Protein AF-A0A7S4JC03-F1 (afdb_monomer_lite)

Organism: NCBI:txid72548

Secondary structure (DSSP, 8-state):
------TTS-----SS-------TTTTTGGGGGGGGG-TTSSEEEEE-TTEEE-S-SHHHHHHTTT-SEEEEEE--SSSS-EEEEEEEEE---HHHHHHHHHHHHHT-S--SSSSHHHHHHHHS-TTS-PPPPPSEEEGGG-TT----S---EEEE----SS--HHHHHHHGGGPEEEEEETTEEEEEE----

Radius of gyration: 17.88 Å; chains: 1; bounding box: 36×46×54 Å

pLDDT: mean 73.35, std 19.9, range [30.84, 96.88]

InterPro domains:
  IPR029044 Nucleotide-diphospho-sugar transferases [G3DSA:3.90.550.10] (5-178)
  IPR029044 Nucleotide-diphospho-sugar transferases [SSF53448] (17-129)

Sequence (193 aa):
PIYRQNATERLHWPRRPATVQRRPDYKCTSLKLLAWNLTGYDRLMVSDTDVCVLEDPVPWMLAHWDEYFVATPQGLDRPYQGISSHFMFLQPNALVFRMLRDTGRTRSFIPYTNSEQDVLETVFATRKAMPRLPWHAHDRFQPRCVQRGQWTMFANSSNSDVMSAADRARLMDGWTSVSRADGRRRVTNTQRD

Foldseek 3Di:
DDPPPDPPPPLPAPPDADPADDDPCLPCQCVQLCVLVPQQFQKKKWADLQKFFPDDQLVVCLVCVPPQKAFAFDDDPDPDTFGDPRIMMHGRDPVVSVQLVVCLVVVVFRGRHSGSRRSCCRSDPRPDDHDDGHDIDGNVPDPPRPSPPWTFMWTFGDDDDDDDSVRSVVSVQFTWTWTDDPNDTDTDTPRDD

Structure (mmCIF, N/CA/C/O backbone):
data_AF-A0A7S4JC03-F1
#
_entry.id   AF-A0A7S4JC03-F1
#
loop_
_atom_site.group_PDB
_atom_site.id
_atom_site.type_symbol
_atom_site.label_atom_id
_atom_site.label_alt_id
_atom_site.label_comp_id
_atom_site.label_asym_id
_atom_site.label_entity_id
_atom_site.label_seq_id
_atom_site.pdbx_PDB_ins_code
_atom_site.Cartn_x
_atom_site.Cartn_y
_atom_site.Cartn_z
_atom_site.occupancy
_atom_site.B_iso_or_equiv
_atom_site.auth_seq_id
_atom_site.auth_comp_id
_atom_site.auth_asym_id
_atom_site.auth_atom_id
_atom_site.pdbx_PDB_model_num
ATOM 1 N N . PRO A 1 1 ? 15.389 -27.306 14.920 1.00 41.34 1 PRO A N 1
ATOM 2 C CA . PRO A 1 1 ? 16.202 -26.470 15.834 1.00 41.34 1 PRO A CA 1
ATOM 3 C C . PRO A 1 1 ? 16.376 -25.056 15.265 1.00 41.34 1 PRO A C 1
ATOM 5 O O . PRO A 1 1 ? 16.659 -24.922 14.084 1.00 41.34 1 PRO A O 1
ATOM 8 N N . ILE A 1 2 ? 16.230 -24.053 16.139 1.00 36.31 2 ILE A N 1
ATOM 9 C CA . ILE A 1 2 ? 16.593 -22.634 15.960 1.00 36.31 2 ILE A CA 1
ATOM 10 C C . ILE A 1 2 ? 15.658 -21.792 15.067 1.00 36.31 2 ILE A C 1
ATOM 12 O O . ILE A 1 2 ? 15.985 -21.463 13.941 1.00 36.31 2 ILE A O 1
ATOM 16 N N . TYR A 1 3 ? 14.543 -21.344 15.653 1.00 30.84 3 TYR A N 1
ATOM 17 C CA . TYR A 1 3 ? 14.175 -19.916 15.685 1.00 30.84 3 TYR A CA 1
ATOM 18 C C . TYR A 1 3 ? 13.584 -19.594 17.069 1.00 30.84 3 TYR A C 1
ATOM 20 O O . TYR A 1 3 ? 12.450 -19.160 17.227 1.00 30.84 3 TYR A O 1
ATOM 28 N N . ARG A 1 4 ? 14.382 -19.833 18.120 1.00 33.81 4 ARG A N 1
ATOM 29 C CA . ARG A 1 4 ? 14.277 -19.043 19.355 1.00 33.81 4 ARG A CA 1
ATOM 30 C C . ARG A 1 4 ? 15.115 -17.786 19.131 1.00 33.81 4 ARG A C 1
ATOM 32 O O . ARG A 1 4 ? 16.248 -17.709 19.588 1.00 33.81 4 ARG A O 1
ATOM 39 N N . GLN A 1 5 ? 14.584 -16.844 18.358 1.00 36.06 5 GLN A N 1
ATOM 40 C CA . GLN A 1 5 ? 15.051 -15.465 18.434 1.00 36.06 5 GLN A CA 1
ATOM 41 C C . GLN A 1 5 ? 14.260 -14.789 19.549 1.00 36.06 5 GLN A C 1
ATOM 43 O O . GLN A 1 5 ? 13.037 -14.887 19.624 1.00 36.06 5 GLN A O 1
ATOM 48 N N . ASN A 1 6 ? 15.004 -14.205 20.477 1.00 33.94 6 ASN A N 1
ATOM 49 C CA . ASN A 1 6 ? 14.511 -13.618 21.708 1.00 33.94 6 ASN A CA 1
ATOM 50 C C . ASN A 1 6 ? 13.398 -12.602 21.416 1.00 33.94 6 ASN A C 1
ATOM 52 O O . ASN A 1 6 ? 13.653 -11.551 20.834 1.00 33.94 6 ASN A O 1
ATOM 56 N N . ALA A 1 7 ? 12.183 -12.869 21.904 1.00 41.75 7 ALA A N 1
ATOM 57 C CA . ALA A 1 7 ? 11.031 -11.957 21.869 1.00 41.75 7 ALA A CA 1
ATOM 58 C C . ALA A 1 7 ? 11.248 -10.636 22.654 1.00 41.75 7 ALA A C 1
ATOM 60 O O . ALA A 1 7 ? 10.326 -9.847 22.842 1.00 41.75 7 ALA A O 1
ATOM 61 N N . THR A 1 8 ? 12.472 -10.394 23.124 1.00 41.69 8 THR A N 1
ATOM 62 C CA . THR A 1 8 ? 12.928 -9.210 23.855 1.00 41.69 8 THR A CA 1
ATOM 63 C C . THR A 1 8 ? 14.015 -8.426 23.121 1.00 41.69 8 THR A C 1
ATOM 65 O O . THR A 1 8 ? 14.513 -7.441 23.676 1.00 41.69 8 THR A O 1
ATOM 68 N N . GLU A 1 9 ? 14.338 -8.759 21.862 1.00 44.56 9 GLU A N 1
ATOM 69 C CA . GLU A 1 9 ? 14.875 -7.756 20.936 1.00 44.56 9 GLU A CA 1
ATOM 70 C C . GLU A 1 9 ? 13.787 -6.713 20.698 1.00 44.56 9 GLU A C 1
ATOM 72 O O . GLU A 1 9 ? 12.980 -6.792 19.770 1.00 44.56 9 GLU A O 1
ATOM 77 N N . ARG A 1 10 ? 13.755 -5.767 21.639 1.00 47.47 10 ARG A N 1
ATOM 78 C CA . ARG A 1 10 ? 13.032 -4.505 21.627 1.00 47.47 10 ARG A CA 1
ATOM 79 C C . ARG A 1 10 ? 12.824 -4.091 20.182 1.00 47.47 10 ARG A C 1
ATOM 81 O O . ARG A 1 10 ? 13.809 -3.951 19.457 1.00 47.47 10 ARG A O 1
ATOM 88 N N . LEU A 1 11 ? 11.563 -3.906 19.781 1.00 51.69 11 LEU A N 1
ATOM 89 C CA . LEU A 1 11 ? 11.238 -3.158 18.573 1.00 51.69 11 LEU A CA 1
ATOM 90 C C . LEU A 1 11 ? 12.226 -1.985 18.500 1.00 51.69 11 LEU A C 1
ATOM 92 O O . LEU A 1 11 ? 12.235 -1.140 19.397 1.00 51.69 11 LEU A O 1
ATOM 96 N N . HIS A 1 12 ? 13.134 -2.027 17.519 1.00 53.31 12 HIS A N 1
ATOM 97 C CA . HIS A 1 12 ? 14.307 -1.153 17.390 1.00 53.31 12 HIS A CA 1
ATOM 98 C C . HIS A 1 12 ? 13.885 0.251 16.940 1.00 53.31 12 HIS A C 1
ATOM 100 O O . HIS A 1 12 ? 14.527 0.892 16.115 1.00 53.31 12 HIS A O 1
ATOM 106 N N . TRP A 1 13 ? 12.772 0.740 17.471 1.00 56.50 13 TRP A N 1
ATOM 107 C CA . TRP A 1 13 ? 12.354 2.099 17.263 1.00 56.50 13 TRP A CA 1
ATOM 108 C C . TRP A 1 13 ? 13.326 3.004 18.020 1.00 56.50 13 TRP A C 1
ATOM 110 O O . TRP A 1 13 ? 13.552 2.807 19.223 1.00 56.50 13 TRP A O 1
ATOM 120 N N . PRO A 1 14 ? 13.953 3.971 17.336 1.00 59.97 14 PRO A N 1
ATOM 121 C CA . PRO A 1 14 ? 14.838 4.914 17.994 1.00 59.97 14 PRO A CA 1
ATOM 122 C C . PRO A 1 14 ? 14.073 5.626 19.114 1.00 59.97 14 PRO A C 1
ATOM 124 O O . PRO A 1 14 ? 12.959 6.107 18.927 1.00 59.97 14 PRO A O 1
ATOM 127 N N . ARG A 1 15 ? 14.687 5.725 20.299 1.00 60.28 15 ARG A N 1
ATOM 128 C CA . ARG A 1 15 ? 14.097 6.411 21.466 1.00 60.28 15 ARG A CA 1
ATOM 129 C C . ARG A 1 15 ? 13.874 7.912 21.252 1.00 60.28 15 ARG A C 1
ATOM 131 O O . ARG A 1 15 ? 13.248 8.550 22.093 1.00 60.28 15 ARG A O 1
ATOM 138 N N . ARG A 1 16 ? 14.424 8.491 20.182 1.00 56.41 16 ARG A N 1
ATOM 139 C CA . ARG A 1 16 ? 14.256 9.901 19.835 1.00 56.41 16 ARG A CA 1
ATOM 140 C C . ARG A 1 16 ? 13.523 9.995 18.500 1.00 56.41 16 ARG A C 1
ATOM 142 O O . ARG A 1 16 ? 13.972 9.350 17.551 1.00 56.41 16 ARG A O 1
ATOM 149 N N . PRO A 1 17 ? 12.436 10.778 18.413 1.00 54.81 17 PRO A N 1
ATOM 150 C CA . PRO A 1 17 ? 11.794 11.025 17.137 1.00 54.81 17 PRO A CA 1
ATOM 151 C C . PRO A 1 17 ? 12.805 11.736 16.239 1.00 54.81 17 PRO A C 1
ATOM 153 O O . PRO A 1 17 ? 13.391 12.749 16.627 1.00 54.81 17 PRO A O 1
ATOM 156 N N . ALA A 1 18 ? 13.032 11.184 15.048 1.00 62.38 18 ALA A N 1
ATOM 157 C CA . ALA A 1 18 ? 13.608 11.969 13.968 1.00 62.38 18 ALA A CA 1
ATOM 158 C C . ALA A 1 18 ? 12.735 13.219 13.761 1.00 62.38 18 ALA A C 1
ATOM 160 O O . ALA A 1 18 ? 11.555 13.231 14.127 1.00 62.38 18 ALA A O 1
ATOM 161 N N . THR A 1 19 ? 13.300 14.289 13.205 1.00 77.81 19 THR A N 1
ATOM 162 C CA . THR A 1 19 ? 12.505 15.455 12.809 1.00 77.81 19 THR A CA 1
ATOM 163 C C . THR A 1 19 ? 11.359 14.991 11.923 1.00 77.81 19 THR A C 1
ATOM 165 O O . THR A 1 19 ? 11.589 14.474 10.833 1.00 77.81 19 THR A O 1
ATOM 168 N N . VAL A 1 20 ? 10.134 15.157 12.421 1.00 82.00 20 VAL A N 1
ATOM 169 C CA . VAL A 1 20 ? 8.916 14.824 11.688 1.00 82.00 20 VAL A CA 1
ATOM 170 C C . VAL A 1 20 ? 8.914 15.616 10.385 1.00 82.00 20 VAL A C 1
ATOM 172 O O . VAL A 1 20 ? 9.018 16.849 10.393 1.00 82.00 20 VAL A O 1
ATOM 175 N N . GLN A 1 21 ? 8.815 14.906 9.268 1.00 81.19 21 GLN A N 1
ATOM 176 C CA . GLN A 1 21 ? 8.762 15.494 7.945 1.00 81.19 21 GLN A CA 1
ATOM 177 C C . GLN A 1 21 ? 7.534 16.403 7.851 1.00 81.19 21 GLN A C 1
ATOM 179 O O . GLN A 1 21 ? 6.405 16.000 8.134 1.00 81.19 21 GLN A O 1
ATOM 184 N N . ARG A 1 22 ? 7.745 17.653 7.433 1.00 77.44 22 ARG A N 1
ATOM 185 C CA . ARG A 1 22 ? 6.642 18.574 7.156 1.00 77.44 22 ARG A CA 1
ATOM 186 C C . ARG A 1 22 ? 6.119 18.312 5.746 1.00 77.44 22 ARG A C 1
ATOM 188 O O . ARG A 1 22 ? 6.740 18.759 4.786 1.00 77.44 22 ARG A O 1
ATOM 195 N N . ARG A 1 23 ? 4.989 17.615 5.611 1.00 72.75 23 ARG A N 1
ATOM 196 C CA . ARG A 1 23 ? 4.319 17.417 4.315 1.00 72.75 23 ARG A CA 1
ATOM 197 C C . ARG A 1 23 ? 2.970 18.139 4.266 1.00 72.75 23 ARG A C 1
ATOM 199 O O . ARG A 1 23 ? 2.177 17.968 5.170 1.00 72.75 23 ARG A O 1
ATOM 206 N N . PRO A 1 24 ? 2.639 18.931 3.240 1.00 71.25 24 PRO A N 1
ATOM 207 C CA . PRO A 1 24 ? 1.367 19.664 3.211 1.00 71.25 24 PRO A CA 1
ATOM 208 C C . PRO A 1 24 ? 0.116 18.778 3.012 1.00 71.25 24 PRO A C 1
ATOM 210 O O . PRO A 1 24 ? -1.001 19.260 3.184 1.00 71.25 24 PRO A O 1
ATOM 213 N N . ASP A 1 25 ? 0.269 17.496 2.666 1.00 68.06 25 ASP A N 1
ATOM 214 C CA . ASP A 1 25 ? -0.787 16.597 2.173 1.00 68.06 25 ASP A CA 1
ATOM 215 C C . ASP A 1 25 ? -1.427 15.670 3.232 1.00 68.06 25 ASP A C 1
ATOM 217 O O . ASP A 1 25 ? -2.175 14.756 2.880 1.00 68.06 25 ASP A O 1
ATOM 221 N N . TYR A 1 26 ? -1.222 15.942 4.528 1.00 61.50 26 TYR A N 1
ATOM 222 C CA . TYR A 1 26 ? -1.601 15.096 5.680 1.00 61.50 26 TYR A CA 1
ATOM 223 C C . TYR A 1 26 ? -3.018 14.481 5.686 1.00 61.50 26 TYR A C 1
ATOM 225 O O . TYR A 1 26 ? -3.254 13.511 6.399 1.00 61.50 26 TYR A O 1
ATOM 233 N N . LYS A 1 27 ? -3.997 15.067 4.983 1.00 60.41 27 LYS A N 1
ATOM 234 C CA . LYS A 1 27 ? -5.411 14.647 5.047 1.00 60.41 27 LYS A CA 1
ATOM 235 C C . LYS A 1 27 ? -5.809 13.611 3.992 1.00 60.41 27 LYS A C 1
ATOM 237 O O . LYS A 1 27 ? -6.788 12.900 4.204 1.00 60.41 27 LYS A O 1
ATOM 242 N N . CYS A 1 28 ? -5.090 13.519 2.873 1.00 65.81 28 CYS A N 1
ATOM 243 C CA . CYS A 1 28 ? -5.478 12.651 1.749 1.00 65.81 28 CYS A CA 1
ATOM 244 C C . CYS A 1 28 ? -4.823 11.262 1.799 1.00 65.81 28 CYS A C 1
ATOM 246 O O . CYS A 1 28 ? -5.220 10.351 1.077 1.00 65.81 28 CYS A O 1
ATOM 248 N N . THR A 1 29 ? -3.838 11.092 2.672 1.00 68.56 29 THR A N 1
ATOM 249 C CA . THR A 1 29 ? -2.950 9.929 2.757 1.00 68.56 29 THR A CA 1
ATOM 250 C C . THR A 1 29 ? -3.666 8.667 3.241 1.00 68.56 29 THR A C 1
ATOM 252 O O . THR A 1 29 ? -3.453 7.581 2.704 1.00 68.56 29 THR A O 1
ATOM 255 N N . SER A 1 30 ? -4.624 8.809 4.160 1.00 81.00 30 SER A N 1
ATOM 256 C CA . SER A 1 30 ? -5.419 7.695 4.695 1.00 81.00 30 SER A CA 1
ATOM 257 C C . SER A 1 30 ? -6.287 6.990 3.650 1.00 81.00 30 SER A C 1
ATOM 259 O O . SER A 1 30 ? -6.728 5.867 3.887 1.00 81.00 30 SER A O 1
ATOM 261 N N . LEU A 1 31 ? -6.554 7.622 2.498 1.00 87.88 31 LEU A N 1
ATOM 262 C CA . LEU A 1 31 ? -7.417 7.051 1.464 1.00 87.88 31 LEU A CA 1
ATOM 263 C C . LEU A 1 31 ? -6.847 5.741 0.903 1.00 87.88 31 LEU A C 1
ATOM 265 O O . LEU A 1 31 ? -7.615 4.817 0.637 1.00 87.88 31 LEU A O 1
ATOM 269 N N . LYS A 1 32 ? -5.515 5.619 0.800 1.00 91.12 32 LYS A N 1
ATOM 270 C CA . LYS A 1 32 ? -4.852 4.389 0.331 1.00 91.12 32 LYS A CA 1
ATOM 271 C C . LYS A 1 32 ? -5.168 3.183 1.216 1.00 91.12 32 LYS A C 1
ATOM 273 O O . LYS A 1 32 ? -5.230 2.062 0.719 1.00 91.12 32 LYS A O 1
ATOM 278 N N . LEU A 1 33 ? -5.444 3.402 2.506 1.00 94.06 33 LEU A N 1
ATOM 279 C CA . LEU A 1 33 ? -5.793 2.327 3.439 1.00 94.06 33 LEU A CA 1
ATOM 280 C C . LEU A 1 33 ? -7.108 1.629 3.059 1.00 94.06 33 LEU A C 1
ATOM 282 O O . LEU A 1 33 ? -7.300 0.468 3.414 1.00 94.06 33 LEU A O 1
ATOM 286 N N . LEU A 1 34 ? -7.994 2.285 2.295 1.00 94.06 34 LEU A N 1
ATOM 287 C CA . LEU A 1 34 ? -9.219 1.653 1.793 1.00 94.06 34 LEU A CA 1
ATOM 288 C C . LEU A 1 34 ? -8.941 0.458 0.876 1.00 94.06 34 LEU A C 1
ATOM 290 O O . LEU A 1 34 ? -9.815 -0.399 0.759 1.00 94.06 34 LEU A O 1
ATOM 294 N N . ALA A 1 35 ? -7.750 0.360 0.270 1.00 95.12 35 ALA A N 1
ATOM 295 C CA . ALA A 1 35 ? -7.376 -0.779 -0.567 1.00 95.12 35 ALA A CA 1
ATOM 296 C C . ALA A 1 35 ? -7.486 -2.115 0.190 1.00 95.12 35 ALA A C 1
ATOM 298 O O . ALA A 1 35 ? -7.959 -3.101 -0.368 1.00 95.12 35 ALA A O 1
ATOM 299 N N . TRP A 1 36 ? -7.175 -2.137 1.491 1.00 96.50 36 TRP A N 1
ATOM 300 C CA . TRP A 1 36 ? -7.329 -3.343 2.313 1.00 96.50 36 TRP A CA 1
ATOM 301 C C . TRP A 1 36 ? -8.789 -3.770 2.506 1.00 96.50 36 TRP A C 1
ATOM 303 O O . TRP A 1 36 ? -9.034 -4.924 2.840 1.00 96.50 36 TRP A O 1
ATOM 313 N N . ASN A 1 37 ? -9.766 -2.883 2.298 1.00 96.75 37 ASN A N 1
ATOM 314 C CA . ASN A 1 37 ? -11.186 -3.212 2.445 1.00 96.75 37 ASN A CA 1
ATOM 315 C C . ASN A 1 37 ? -11.834 -3.720 1.146 1.00 96.75 37 ASN A C 1
ATOM 317 O O . ASN A 1 37 ? -13.023 -4.031 1.130 1.00 96.75 37 ASN A O 1
ATOM 321 N N . LEU A 1 38 ? -11.087 -3.791 0.044 1.00 94.38 38 LEU A N 1
ATOM 322 C CA . LEU A 1 38 ? -11.594 -4.248 -1.248 1.00 94.38 38 LEU A CA 1
ATOM 323 C C . LEU A 1 38 ? -11.487 -5.775 -1.364 1.00 94.38 38 LEU A C 1
ATOM 325 O O . LEU A 1 38 ? -10.843 -6.301 -2.264 1.00 94.38 38 LEU A O 1
ATOM 329 N N . THR A 1 39 ? -12.133 -6.494 -0.446 1.00 94.94 39 THR A N 1
ATOM 330 C CA . THR A 1 39 ? -12.037 -7.961 -0.303 1.00 94.94 39 THR A CA 1
ATOM 331 C C . THR A 1 39 ? -12.677 -8.765 -1.437 1.00 94.94 39 THR A C 1
ATOM 333 O O . THR A 1 39 ? -12.712 -9.984 -1.362 1.00 94.94 39 THR A O 1
ATOM 336 N N . GLY A 1 40 ? -13.203 -8.102 -2.471 1.00 90.88 40 GLY A N 1
ATOM 337 C CA . GLY A 1 40 ? -13.645 -8.750 -3.710 1.00 90.88 40 GLY A CA 1
ATOM 338 C C . GLY A 1 40 ? -12.511 -9.027 -4.704 1.00 90.88 40 GLY A C 1
ATOM 339 O O . GLY A 1 40 ? -12.784 -9.516 -5.795 1.00 90.88 40 GLY A O 1
ATOM 340 N N . TYR A 1 41 ? -11.270 -8.679 -4.355 1.00 90.38 41 TYR A N 1
ATOM 341 C CA . TYR A 1 41 ? -10.079 -8.936 -5.159 1.00 90.38 41 TYR A CA 1
ATOM 342 C C . TYR A 1 41 ? -9.072 -9.764 -4.366 1.00 90.38 41 TYR A C 1
ATOM 344 O O . TYR A 1 41 ? -8.906 -9.556 -3.162 1.00 90.38 41 TYR A O 1
ATOM 352 N N . ASP A 1 42 ? -8.347 -10.644 -5.051 1.00 91.06 42 ASP A N 1
ATOM 353 C CA . ASP A 1 42 ? -7.328 -11.490 -4.419 1.00 91.06 42 ASP A CA 1
ATOM 354 C C . ASP A 1 42 ? -6.065 -10.703 -4.100 1.00 91.06 42 ASP A C 1
ATOM 356 O O . ASP A 1 42 ? -5.413 -10.906 -3.071 1.00 91.06 42 ASP A O 1
ATOM 360 N N . ARG A 1 43 ? -5.707 -9.806 -5.020 1.00 94.00 43 ARG A N 1
ATOM 361 C CA . ARG A 1 43 ? -4.499 -8.993 -4.977 1.00 94.00 43 ARG A CA 1
ATOM 362 C C . ARG A 1 43 ? -4.766 -7.622 -5.569 1.00 94.00 43 ARG A C 1
ATOM 364 O O . ARG A 1 43 ? -5.518 -7.481 -6.534 1.00 94.00 43 ARG A O 1
ATOM 371 N N . LEU A 1 44 ? -4.105 -6.622 -5.001 1.00 93.81 44 LEU A N 1
ATOM 372 C CA . LEU A 1 44 ? -4.130 -5.250 -5.479 1.00 93.81 44 LEU A CA 1
ATOM 373 C C . LEU A 1 44 ? -2.718 -4.718 -5.615 1.00 93.81 44 LEU A C 1
ATOM 375 O O . LEU A 1 44 ? -1.913 -4.848 -4.692 1.00 93.81 44 LEU A O 1
ATOM 379 N N . MET A 1 45 ? -2.467 -4.044 -6.732 1.00 93.50 45 MET A N 1
ATOM 380 C CA . MET A 1 45 ? -1.351 -3.119 -6.845 1.00 93.50 45 MET A CA 1
ATOM 381 C C . MET A 1 45 ? -1.876 -1.705 -6.622 1.00 93.50 45 MET A C 1
ATOM 383 O O . MET A 1 45 ? -2.831 -1.271 -7.273 1.00 93.50 45 MET A O 1
ATOM 387 N N . VAL A 1 46 ? -1.272 -1.003 -5.673 1.00 93.38 46 VAL A N 1
ATOM 388 C CA . VAL A 1 46 ? -1.650 0.349 -5.265 1.00 93.38 46 VAL A CA 1
ATOM 389 C C . VAL A 1 46 ? -0.469 1.255 -5.533 1.00 93.38 46 VAL A C 1
ATOM 391 O O . VAL A 1 46 ? 0.633 0.956 -5.088 1.00 93.38 46 VAL A O 1
ATOM 394 N N . SER A 1 47 ? -0.692 2.363 -6.230 1.00 91.12 47 SER A N 1
ATOM 395 C CA . SER A 1 47 ? 0.361 3.319 -6.544 1.00 91.12 47 SER A CA 1
ATOM 396 C C . SER A 1 47 ? -0.124 4.751 -6.380 1.00 91.12 47 SER A C 1
ATOM 398 O O . SER A 1 47 ? -1.317 5.028 -6.529 1.00 91.12 47 SER A O 1
ATOM 400 N N . ASP A 1 48 ? 0.798 5.647 -6.052 1.00 88.94 48 ASP A N 1
ATOM 401 C CA . ASP A 1 48 ? 0.543 7.079 -5.995 1.00 88.94 48 ASP A CA 1
ATOM 402 C C . ASP A 1 48 ? 0.269 7.608 -7.395 1.00 88.94 48 ASP A C 1
ATOM 404 O O . ASP A 1 48 ? 0.777 7.103 -8.391 1.00 88.94 48 ASP A O 1
ATOM 408 N N . THR A 1 49 ? -0.545 8.653 -7.479 1.00 84.44 49 THR A N 1
ATOM 409 C CA . THR A 1 49 ? -0.925 9.238 -8.770 1.00 84.44 49 THR A CA 1
ATOM 410 C C . THR A 1 49 ? 0.235 9.930 -9.479 1.00 84.44 49 THR A C 1
ATOM 412 O O . THR A 1 49 ? 0.100 10.294 -10.640 1.00 84.44 49 THR A O 1
ATOM 415 N N . ASP A 1 50 ? 1.342 10.177 -8.778 1.00 84.12 50 ASP A N 1
ATOM 416 C CA . ASP A 1 50 ? 2.560 10.739 -9.350 1.00 84.12 50 ASP A CA 1
ATOM 417 C C . ASP A 1 50 ? 3.575 9.659 -9.747 1.00 84.12 50 ASP A C 1
ATOM 419 O O . ASP A 1 50 ? 4.665 10.016 -10.178 1.00 84.12 50 ASP A O 1
ATOM 423 N N . VAL A 1 51 ? 3.250 8.368 -9.619 1.00 87.06 51 VAL A N 1
ATOM 424 C CA . VAL A 1 51 ? 4.134 7.261 -9.995 1.00 87.06 51 VAL A CA 1
ATOM 425 C C . VAL A 1 51 ? 3.755 6.718 -11.369 1.00 87.06 51 VAL A C 1
ATOM 427 O O . VAL A 1 51 ? 2.612 6.380 -11.662 1.00 87.06 51 VAL A O 1
ATOM 430 N N . CYS A 1 52 ? 4.766 6.585 -12.215 1.00 86.62 52 CYS A N 1
ATOM 431 C CA . CYS A 1 52 ? 4.649 6.107 -13.578 1.00 86.62 52 CYS A CA 1
ATOM 432 C C . CYS A 1 52 ? 5.489 4.847 -13.746 1.00 86.62 52 CYS A C 1
ATOM 434 O O . CYS A 1 52 ? 6.714 4.911 -13.657 1.00 86.62 52 CYS A O 1
ATOM 436 N N . VAL A 1 53 ? 4.839 3.705 -13.968 1.00 85.88 53 VAL A N 1
ATOM 437 C CA . VAL A 1 53 ? 5.524 2.422 -14.171 1.00 85.88 53 VAL A CA 1
ATOM 438 C C . VAL A 1 53 ? 6.060 2.366 -15.599 1.00 85.88 53 VAL A C 1
ATOM 440 O O . VAL A 1 53 ? 5.302 2.519 -16.554 1.00 85.88 53 VAL A O 1
ATOM 443 N N . LEU A 1 54 ? 7.373 2.194 -15.732 1.00 85.81 54 LEU A N 1
ATOM 444 C CA . LEU A 1 54 ? 8.100 2.211 -17.004 1.00 85.81 54 LEU A CA 1
ATOM 445 C C . LEU A 1 54 ? 8.420 0.804 -17.525 1.00 85.81 54 LEU A C 1
ATOM 447 O O . LEU A 1 54 ? 8.799 0.658 -18.684 1.00 85.81 54 LEU A O 1
ATOM 451 N N . GLU A 1 55 ? 8.265 -0.221 -16.689 1.00 87.31 55 GLU A N 1
ATOM 452 C CA . GLU A 1 55 ? 8.375 -1.629 -17.073 1.00 87.31 55 GLU A CA 1
ATOM 453 C C . GLU A 1 55 ? 7.089 -2.398 -16.747 1.00 87.31 55 GLU A C 1
ATOM 455 O O . GLU A 1 55 ? 6.260 -1.935 -15.965 1.00 87.31 55 GLU A O 1
ATOM 460 N N . ASP A 1 56 ? 6.911 -3.575 -17.349 1.00 84.19 56 ASP A N 1
ATOM 461 C CA . ASP A 1 56 ? 5.776 -4.445 -17.040 1.00 84.19 56 ASP A CA 1
ATOM 462 C C . ASP A 1 56 ? 5.849 -4.912 -15.571 1.00 84.19 56 ASP A C 1
ATOM 464 O O . ASP A 1 56 ? 6.799 -5.610 -15.204 1.00 84.19 56 ASP A O 1
ATOM 468 N N . PRO A 1 57 ? 4.875 -4.554 -14.712 1.00 87.75 57 PRO A N 1
ATOM 469 C CA . PRO A 1 57 ? 4.898 -4.957 -13.314 1.00 87.75 57 PRO A CA 1
ATOM 470 C C . PRO A 1 57 ? 4.493 -6.425 -13.110 1.00 87.75 57 PRO A C 1
ATOM 472 O O . PRO A 1 57 ? 4.728 -6.962 -12.027 1.00 87.75 57 PRO A O 1
ATOM 475 N N . VAL A 1 58 ? 3.899 -7.101 -14.104 1.00 87.06 58 VAL A N 1
ATOM 476 C CA . VAL A 1 58 ? 3.328 -8.450 -13.944 1.00 87.06 58 VAL A CA 1
ATOM 477 C C . VAL A 1 58 ? 4.354 -9.485 -13.463 1.00 87.06 58 VAL A C 1
ATOM 479 O O . VAL A 1 58 ? 4.053 -10.171 -12.480 1.00 87.06 58 VAL A O 1
ATOM 482 N N . PRO A 1 59 ? 5.567 -9.602 -14.046 1.00 89.75 59 PRO A N 1
ATOM 483 C CA . PRO A 1 59 ? 6.574 -10.541 -13.549 1.00 89.75 59 PRO A CA 1
ATOM 484 C C . PRO A 1 59 ? 6.930 -10.303 -12.078 1.00 89.75 59 PRO A C 1
ATOM 486 O O . PRO A 1 59 ? 7.056 -11.252 -11.303 1.00 89.75 59 PRO A O 1
ATOM 489 N N . TRP A 1 60 ? 7.031 -9.034 -11.672 1.00 90.44 60 TRP A N 1
ATOM 490 C CA . TRP A 1 60 ? 7.301 -8.667 -10.286 1.00 90.44 60 TRP A CA 1
ATOM 491 C C . TRP A 1 60 ? 6.138 -9.047 -9.363 1.00 90.44 60 TRP A C 1
ATOM 493 O O . TRP A 1 60 ? 6.361 -9.604 -8.291 1.00 90.44 60 TRP A O 1
ATOM 503 N N . MET A 1 61 ? 4.893 -8.820 -9.777 1.00 90.00 61 MET A N 1
ATOM 504 C CA . MET A 1 61 ? 3.710 -9.182 -8.988 1.00 90.00 61 MET A CA 1
ATOM 505 C C . MET A 1 61 ? 3.579 -10.698 -8.814 1.00 90.00 61 MET A C 1
ATOM 507 O O . MET A 1 61 ? 3.257 -11.167 -7.725 1.00 90.00 61 MET A O 1
ATOM 511 N N . LEU A 1 62 ? 3.863 -11.472 -9.866 1.00 89.25 62 LEU A N 1
ATOM 512 C CA . LEU A 1 62 ? 3.854 -12.935 -9.814 1.00 89.25 62 LEU A CA 1
ATOM 513 C C . LEU A 1 62 ? 4.923 -13.476 -8.860 1.00 89.25 62 LEU A C 1
ATOM 515 O O . LEU A 1 62 ? 4.632 -14.379 -8.076 1.00 89.25 62 LEU A O 1
ATOM 519 N N . ALA A 1 63 ? 6.126 -12.896 -8.879 1.00 91.56 63 ALA A N 1
ATOM 520 C CA . ALA A 1 63 ? 7.217 -13.288 -7.988 1.00 91.56 63 ALA A CA 1
ATOM 521 C C . ALA A 1 63 ? 6.884 -13.085 -6.499 1.00 91.56 63 ALA A C 1
ATOM 523 O O . ALA A 1 63 ? 7.402 -13.811 -5.655 1.00 91.56 63 ALA A O 1
ATOM 524 N N . HIS A 1 64 ? 5.995 -12.139 -6.181 1.00 91.38 64 HIS A N 1
ATOM 525 C CA . HIS A 1 64 ? 5.593 -11.828 -4.808 1.00 91.38 64 HIS A CA 1
ATOM 526 C C . HIS A 1 64 ? 4.125 -12.168 -4.523 1.00 91.38 64 HIS A C 1
ATOM 528 O O . HIS A 1 64 ? 3.542 -11.660 -3.567 1.00 91.38 64 HIS A O 1
ATOM 534 N N . TRP A 1 65 ? 3.508 -13.034 -5.334 1.00 91.88 65 TRP A N 1
ATOM 535 C CA . TRP A 1 65 ? 2.085 -13.354 -5.215 1.00 91.88 65 TRP A CA 1
ATOM 536 C C . TRP A 1 65 ? 1.708 -13.892 -3.836 1.00 91.88 65 TRP A C 1
ATOM 538 O O . TRP A 1 65 ? 0.674 -13.522 -3.287 1.00 91.88 65 TRP A O 1
ATOM 548 N N . ASP A 1 66 ? 2.537 -14.755 -3.255 1.00 91.25 66 ASP A N 1
ATOM 549 C CA . ASP A 1 66 ? 2.249 -15.395 -1.967 1.00 91.25 66 ASP A CA 1
ATOM 550 C C . ASP A 1 66 ? 2.540 -14.474 -0.766 1.00 91.25 66 ASP A C 1
ATOM 552 O O . ASP A 1 66 ? 2.279 -14.827 0.385 1.00 91.25 66 ASP A O 1
ATOM 556 N N . GLU A 1 67 ? 3.039 -13.262 -1.014 1.00 90.69 67 GLU A N 1
ATOM 557 C CA . GLU A 1 67 ? 3.241 -12.268 0.024 1.00 90.69 67 GLU A CA 1
ATOM 558 C C . GLU A 1 67 ? 1.947 -11.514 0.338 1.00 90.69 67 GLU A C 1
ATOM 560 O O . GLU A 1 67 ? 1.265 -10.988 -0.537 1.00 90.69 67 GLU A O 1
ATOM 565 N N . TYR A 1 68 ? 1.633 -11.409 1.628 1.00 91.50 68 TYR A N 1
ATOM 566 C CA . TYR A 1 68 ? 0.458 -10.670 2.083 1.00 91.50 68 TYR A CA 1
ATOM 567 C C . TYR A 1 68 ? 0.551 -9.157 1.804 1.00 91.50 68 TYR A C 1
ATOM 569 O O . TYR A 1 68 ? -0.447 -8.501 1.503 1.00 91.50 68 TYR A O 1
ATOM 577 N N . PHE A 1 69 ? 1.753 -8.597 1.941 1.00 93.69 69 PHE A N 1
ATOM 578 C CA . PHE A 1 69 ? 2.050 -7.187 1.723 1.00 93.69 69 PHE A CA 1
ATOM 579 C C . PHE A 1 69 ? 3.504 -7.030 1.273 1.00 93.69 69 PHE A C 1
ATOM 581 O O . PHE A 1 69 ? 4.405 -7.599 1.895 1.00 93.69 69 PHE A O 1
ATOM 588 N N . VAL A 1 70 ? 3.700 -6.240 0.221 1.00 93.25 70 VAL A N 1
ATOM 589 C CA . VAL A 1 70 ? 4.980 -5.921 -0.412 1.00 93.25 70 VAL A CA 1
ATOM 590 C C . VAL A 1 70 ? 5.035 -4.419 -0.652 1.00 93.25 70 VAL A C 1
ATOM 592 O O . VAL A 1 70 ? 4.090 -3.826 -1.178 1.00 93.25 70 VAL A O 1
ATOM 595 N N . ALA A 1 71 ? 6.157 -3.811 -0.299 1.00 92.19 71 ALA A N 1
ATOM 596 C CA . ALA A 1 71 ? 6.473 -2.414 -0.563 1.00 92.19 71 ALA A CA 1
ATOM 597 C C . ALA A 1 71 ? 7.972 -2.299 -0.878 1.00 92.19 71 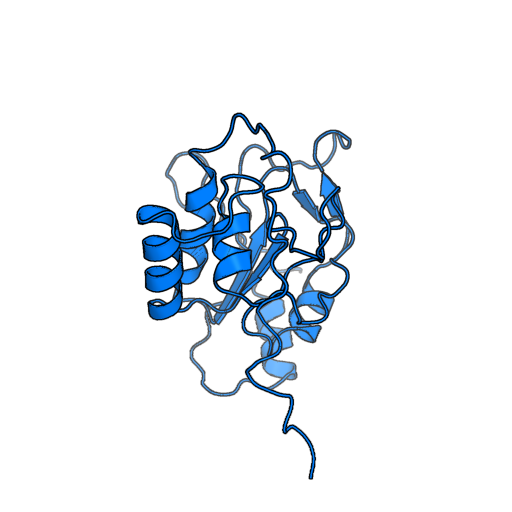ALA A C 1
ATOM 599 O O . ALA A 1 71 ? 8.698 -3.290 -0.790 1.00 92.19 71 ALA A O 1
ATOM 600 N N . THR A 1 72 ? 8.458 -1.111 -1.229 1.00 87.50 72 THR A N 1
ATOM 601 C CA . THR A 1 72 ? 9.903 -0.853 -1.334 1.00 87.50 72 THR A CA 1
ATOM 602 C C . THR A 1 72 ? 10.494 -0.474 0.010 1.00 87.50 72 THR A C 1
ATOM 604 O O . THR A 1 72 ? 9.830 0.195 0.807 1.00 87.50 72 THR A O 1
ATOM 607 N N . PRO A 1 73 ? 11.780 -0.780 0.247 1.00 87.19 73 PRO A N 1
ATOM 608 C CA . PRO A 1 73 ? 12.487 -0.132 1.327 1.00 87.19 73 PRO A CA 1
ATOM 609 C C . PRO A 1 73 ? 12.676 1.346 0.983 1.00 87.19 73 PRO A C 1
ATOM 611 O O . PRO A 1 73 ? 13.019 1.701 -0.145 1.00 87.19 73 PRO A O 1
ATOM 614 N N . GLN A 1 74 ? 12.497 2.211 1.973 1.00 83.75 74 GLN A N 1
ATOM 615 C CA . GLN A 1 74 ? 12.754 3.635 1.828 1.00 83.75 74 GLN A CA 1
ATOM 616 C C . GLN A 1 74 ? 13.916 4.043 2.734 1.00 83.75 74 GLN A C 1
ATOM 618 O O . GLN A 1 74 ? 13.779 4.091 3.963 1.00 83.75 74 GLN A O 1
ATOM 623 N N . GLY A 1 75 ? 15.046 4.362 2.099 1.00 69.88 75 GLY A N 1
ATOM 624 C CA . GLY A 1 75 ? 16.208 4.981 2.730 1.00 69.88 75 GLY A CA 1
ATOM 625 C C . GLY A 1 75 ? 16.033 6.495 2.789 1.00 69.88 75 GLY A C 1
ATOM 626 O O . GLY A 1 75 ? 16.392 7.193 1.849 1.00 69.88 75 GLY A O 1
ATOM 627 N N . LEU A 1 76 ? 15.440 6.987 3.873 1.00 68.69 76 LEU A N 1
ATOM 628 C CA . LEU A 1 76 ? 15.432 8.411 4.224 1.00 68.69 76 LEU A CA 1
ATOM 629 C C . LEU A 1 76 ? 16.374 8.655 5.409 1.00 68.69 76 LEU A C 1
ATOM 631 O O . LEU A 1 76 ? 16.862 7.695 6.006 1.00 68.69 76 LEU A O 1
ATOM 635 N N . ASP A 1 77 ? 16.573 9.927 5.766 1.00 72.50 77 ASP A N 1
ATOM 636 C CA . ASP A 1 77 ? 17.328 10.405 6.936 1.00 72.50 77 ASP A CA 1
ATOM 637 C C . ASP A 1 77 ? 16.687 9.951 8.265 1.00 72.50 77 ASP A C 1
ATOM 639 O O . ASP A 1 77 ? 16.129 10.734 9.039 1.00 72.50 77 ASP A O 1
ATOM 643 N N . ARG A 1 78 ? 16.712 8.646 8.527 1.00 75.44 78 ARG A N 1
ATOM 644 C CA . ARG A 1 78 ? 16.202 8.001 9.736 1.00 75.44 78 ARG A CA 1
ATOM 645 C C . ARG A 1 78 ? 17.108 6.832 10.128 1.00 75.44 78 ARG A C 1
ATOM 647 O O . ARG A 1 78 ? 17.707 6.199 9.264 1.00 75.44 78 ARG A O 1
ATOM 654 N N . PRO A 1 79 ? 17.203 6.498 11.427 1.00 74.69 79 PRO A N 1
ATOM 655 C CA . PRO A 1 79 ? 18.109 5.456 11.916 1.00 74.69 79 PRO A CA 1
ATOM 656 C C . PRO A 1 79 ? 17.556 4.031 11.725 1.00 74.69 79 PRO A C 1
ATOM 658 O O . PRO A 1 79 ? 18.057 3.091 12.334 1.00 74.69 79 PRO A O 1
ATOM 661 N N . TYR A 1 80 ? 16.492 3.868 10.936 1.00 76.75 80 TYR A N 1
ATOM 662 C CA . TYR A 1 80 ? 15.873 2.584 10.633 1.00 76.75 80 TYR A CA 1
ATOM 663 C C . TYR A 1 80 ? 15.449 2.538 9.164 1.00 76.75 80 TYR A C 1
ATOM 665 O O . TYR A 1 80 ? 15.107 3.557 8.566 1.00 76.75 80 TYR A O 1
ATOM 673 N N . GLN A 1 81 ? 15.441 1.337 8.591 1.00 83.12 81 GLN A N 1
ATOM 674 C CA . GLN A 1 81 ? 14.869 1.099 7.273 1.00 83.12 81 GLN A CA 1
ATOM 675 C C . GLN A 1 81 ? 13.348 1.006 7.417 1.00 83.12 81 GLN A C 1
ATOM 677 O O . GLN A 1 81 ? 12.839 0.093 8.069 1.00 83.12 81 GLN A O 1
ATOM 682 N N . GLY A 1 82 ? 12.630 1.977 6.862 1.00 86.44 82 GLY A N 1
ATOM 683 C CA . GLY A 1 82 ? 11.175 1.892 6.735 1.00 86.44 82 GLY A CA 1
ATOM 684 C C . GLY A 1 82 ? 10.763 1.554 5.307 1.00 86.44 82 GLY A C 1
ATOM 685 O O . GLY A 1 82 ? 11.580 1.080 4.511 1.00 86.44 82 GLY A O 1
ATOM 686 N N . ILE A 1 83 ? 9.503 1.811 4.977 1.00 89.94 83 ILE A N 1
ATOM 687 C CA . ILE A 1 83 ? 8.903 1.436 3.693 1.00 89.94 83 ILE A CA 1
ATOM 688 C C . ILE A 1 83 ? 8.547 2.679 2.881 1.00 89.94 83 ILE A C 1
ATOM 690 O O . ILE A 1 83 ? 8.314 3.741 3.445 1.00 89.94 83 ILE A O 1
ATOM 694 N N . SER A 1 84 ? 8.478 2.547 1.562 1.00 89.88 84 SER A N 1
ATOM 695 C CA . SER A 1 84 ? 7.815 3.520 0.697 1.00 89.88 84 SER A CA 1
ATOM 696 C C . SER A 1 84 ? 6.412 3.011 0.383 1.00 89.88 84 SER A C 1
ATOM 698 O O . SER A 1 84 ? 6.263 1.897 -0.117 1.00 89.88 84 SER A O 1
ATOM 700 N N . SER A 1 85 ? 5.380 3.814 0.644 1.00 91.94 85 SER A N 1
ATOM 701 C CA . SER A 1 85 ? 3.987 3.478 0.307 1.00 91.94 85 SER A CA 1
ATOM 702 C C . SER A 1 85 ? 3.562 3.944 -1.092 1.00 91.94 85 SER A C 1
ATOM 704 O O . SER A 1 85 ? 2.387 3.820 -1.437 1.00 91.94 85 SER A O 1
ATOM 706 N N . HIS A 1 86 ? 4.487 4.475 -1.904 1.00 91.00 86 HIS A N 1
ATOM 707 C CA . HIS A 1 86 ? 4.172 5.026 -3.233 1.00 91.00 86 HIS A CA 1
ATOM 708 C C . HIS A 1 86 ? 3.757 3.978 -4.281 1.00 91.00 86 HIS A C 1
ATOM 710 O O . HIS A 1 86 ? 3.217 4.298 -5.340 1.00 91.00 86 HIS A O 1
ATOM 716 N N . PHE A 1 87 ? 4.058 2.716 -3.991 1.00 91.19 87 PHE A N 1
ATOM 717 C CA . PHE A 1 87 ? 3.821 1.564 -4.834 1.00 91.19 87 PHE A CA 1
ATOM 718 C C . PHE A 1 87 ? 3.863 0.331 -3.936 1.00 91.19 87 PHE A C 1
ATOM 720 O O . PHE A 1 87 ? 4.867 0.058 -3.275 1.00 91.19 87 PHE A O 1
ATOM 727 N N . MET A 1 88 ? 2.748 -0.379 -3.862 1.00 93.81 88 MET A N 1
ATOM 728 C CA . MET A 1 88 ? 2.538 -1.485 -2.941 1.00 93.81 88 MET A CA 1
ATOM 729 C C . MET A 1 88 ? 1.778 -2.599 -3.642 1.00 93.81 88 MET A C 1
ATOM 731 O O . MET A 1 88 ? 0.934 -2.345 -4.502 1.00 93.81 88 MET A O 1
ATOM 735 N N . PHE A 1 89 ? 2.023 -3.828 -3.211 1.00 94.12 89 PHE A N 1
ATOM 736 C CA . PHE A 1 89 ? 1.247 -4.991 -3.606 1.00 94.12 89 PHE A CA 1
ATOM 737 C C . PHE A 1 89 ? 0.720 -5.685 -2.361 1.00 94.12 89 PHE A C 1
ATOM 739 O O . PHE A 1 89 ? 1.465 -5.910 -1.408 1.00 94.12 89 PHE A O 1
ATOM 746 N N . LEU A 1 90 ? -0.583 -5.939 -2.315 1.00 95.62 90 LEU A N 1
ATOM 747 C CA . LEU A 1 90 ? -1.240 -6.390 -1.094 1.00 95.62 90 LEU A CA 1
ATOM 748 C C . LEU A 1 90 ? -2.377 -7.364 -1.366 1.00 95.62 90 LEU A C 1
ATOM 750 O O . LEU A 1 90 ? -3.027 -7.318 -2.412 1.00 95.62 90 LEU A O 1
ATOM 754 N N . GLN A 1 91 ? -2.651 -8.196 -0.367 1.00 95.75 91 GLN A N 1
ATOM 755 C CA . GLN A 1 91 ? -3.876 -8.972 -0.254 1.00 95.75 91 GLN A CA 1
ATOM 756 C C . GLN A 1 91 ? -4.905 -8.192 0.585 1.00 95.75 91 GLN A C 1
ATOM 758 O O . GLN A 1 91 ? -4.64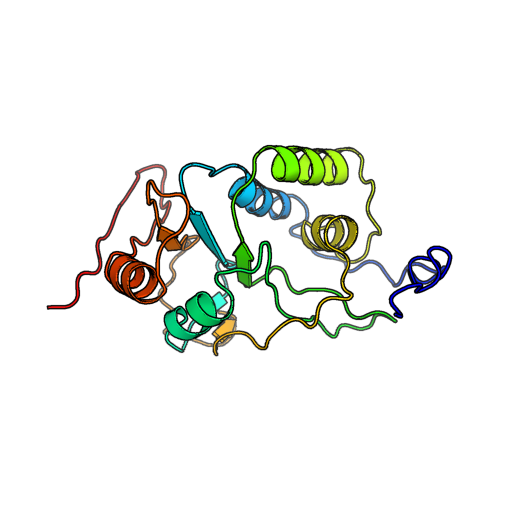4 -7.911 1.761 1.00 95.75 91 GLN A O 1
ATOM 763 N N . PRO A 1 92 ? -6.078 -7.838 0.029 1.00 96.31 92 PRO A N 1
ATOM 764 C CA . PRO A 1 92 ? -7.139 -7.201 0.800 1.00 96.31 92 PRO A CA 1
ATOM 765 C C . PRO A 1 92 ? -7.610 -8.074 1.970 1.00 96.31 92 PRO A C 1
ATOM 767 O O . PRO A 1 92 ? -7.761 -9.288 1.853 1.00 96.31 92 PRO A O 1
ATOM 770 N N . ASN A 1 93 ? -7.871 -7.447 3.115 1.00 96.56 93 ASN A N 1
ATOM 771 C CA . ASN A 1 93 ? -8.360 -8.109 4.317 1.00 96.56 93 ASN A CA 1
ATOM 772 C C . ASN A 1 93 ? -9.073 -7.098 5.229 1.00 96.56 93 ASN A C 1
ATOM 774 O O . ASN A 1 93 ? -8.463 -6.160 5.752 1.00 96.56 93 ASN A O 1
ATOM 778 N N . ALA A 1 94 ? -10.362 -7.327 5.486 1.00 96.88 94 ALA A N 1
ATOM 779 C CA . ALA A 1 94 ? -11.188 -6.420 6.281 1.00 96.88 94 ALA A CA 1
ATOM 780 C C . ALA A 1 94 ? -10.725 -6.280 7.746 1.00 96.88 94 ALA A C 1
ATOM 782 O O . ALA A 1 94 ? -10.905 -5.220 8.350 1.00 96.88 94 ALA A O 1
ATOM 783 N N . LEU A 1 95 ? -10.125 -7.320 8.340 1.00 96.69 95 LEU A N 1
ATOM 784 C CA . LEU A 1 95 ? -9.593 -7.239 9.702 1.00 96.69 95 LEU A CA 1
ATOM 785 C C . LEU A 1 95 ? -8.366 -6.325 9.747 1.00 96.69 95 LEU A C 1
ATOM 787 O O . LEU A 1 95 ? -8.306 -5.435 10.594 1.00 96.69 95 LEU A O 1
ATOM 791 N N . VAL A 1 96 ? -7.439 -6.490 8.802 1.00 96.31 96 VAL A N 1
ATOM 792 C CA . VAL A 1 96 ? -6.250 -5.633 8.707 1.00 96.31 96 VAL A CA 1
ATOM 793 C C . VAL A 1 96 ? -6.630 -4.198 8.357 1.00 96.31 96 VAL A C 1
ATOM 795 O O . VAL A 1 96 ? -6.084 -3.273 8.951 1.00 96.31 96 VAL A O 1
ATOM 798 N N . PHE A 1 97 ? -7.634 -3.982 7.501 1.00 96.81 97 PHE A N 1
ATOM 799 C CA . PHE A 1 97 ? -8.186 -2.645 7.271 1.00 96.81 97 PHE A CA 1
ATOM 800 C C . PHE A 1 97 ? -8.656 -1.976 8.572 1.00 96.81 97 PHE A C 1
ATOM 802 O O . PHE A 1 97 ? -8.306 -0.823 8.825 1.00 96.81 97 PHE A O 1
ATOM 809 N N . ARG A 1 98 ? -9.413 -2.688 9.422 1.00 96.56 98 ARG A N 1
ATOM 810 C CA . ARG A 1 98 ? -9.849 -2.149 10.723 1.00 96.56 98 ARG A CA 1
ATOM 811 C C . ARG A 1 98 ? -8.659 -1.793 11.609 1.00 96.56 98 ARG A C 1
ATOM 813 O O . ARG A 1 98 ? -8.661 -0.706 12.175 1.00 96.56 98 ARG A O 1
ATOM 820 N N . MET A 1 99 ? -7.640 -2.652 11.668 1.00 96.19 99 MET A N 1
ATOM 821 C CA . MET A 1 99 ? -6.410 -2.373 12.418 1.00 96.19 99 MET A CA 1
ATOM 822 C C . MET A 1 99 ? -5.709 -1.110 11.905 1.00 96.19 99 MET A C 1
ATOM 824 O O . MET A 1 99 ? -5.429 -0.215 12.693 1.00 96.19 99 MET A O 1
ATOM 828 N N . LEU A 1 100 ? -5.486 -0.989 10.593 1.00 95.38 100 LEU A N 1
ATOM 829 C CA . LEU A 1 100 ? -4.849 0.183 9.978 1.00 95.38 100 LEU A CA 1
ATOM 830 C C . LEU A 1 100 ? -5.647 1.467 10.238 1.00 95.38 100 LEU A C 1
ATOM 832 O O . LEU A 1 100 ? -5.090 2.486 10.650 1.00 95.38 100 LEU A O 1
ATOM 836 N N . ARG A 1 101 ? -6.968 1.412 10.041 1.00 94.81 101 ARG A N 1
ATOM 837 C CA . ARG A 1 101 ? -7.879 2.530 10.306 1.00 94.81 101 ARG A CA 1
ATOM 838 C C . ARG A 1 101 ? -7.818 2.957 1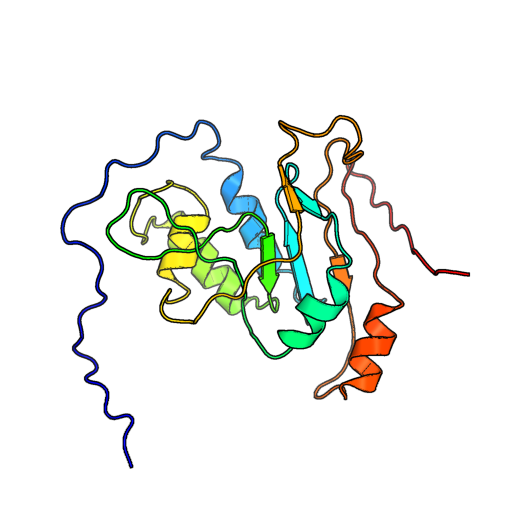1.768 1.00 94.81 101 ARG A C 1
ATOM 840 O O . ARG A 1 101 ? -7.737 4.152 12.043 1.00 94.81 101 ARG A O 1
ATOM 847 N N . ASP A 1 102 ? -7.886 2.005 12.692 1.00 95.25 102 ASP A N 1
ATOM 848 C CA . ASP A 1 102 ? -7.908 2.298 14.120 1.00 95.25 102 ASP A CA 1
ATOM 849 C C . ASP A 1 102 ? -6.559 2.867 14.572 1.00 95.25 102 ASP A C 1
ATOM 851 O O . ASP A 1 102 ? -6.564 3.920 15.203 1.00 95.25 102 ASP A O 1
ATOM 855 N N . THR A 1 103 ? -5.432 2.296 14.126 1.00 93.81 103 THR A N 1
ATOM 856 C CA . THR A 1 103 ? -4.076 2.838 14.333 1.00 93.81 103 THR A CA 1
ATOM 857 C C . THR A 1 103 ? -3.951 4.284 13.852 1.00 93.81 103 THR A C 1
ATOM 859 O O . THR A 1 103 ? -3.445 5.140 14.581 1.00 93.81 103 THR A O 1
ATOM 862 N N . GLY A 1 104 ? -4.442 4.592 12.646 1.00 91.75 104 GLY A N 1
ATOM 863 C CA . GLY A 1 104 ? -4.444 5.956 12.114 1.00 91.75 104 GLY A CA 1
ATOM 864 C C . GLY A 1 104 ? -5.345 6.906 12.911 1.00 91.75 104 GLY A C 1
ATOM 865 O O . GLY A 1 104 ? -4.943 8.025 13.233 1.00 91.75 104 GLY A O 1
ATOM 866 N N . ARG A 1 105 ? -6.550 6.453 13.285 1.00 91.44 105 ARG A N 1
ATOM 867 C CA . ARG A 1 105 ? -7.540 7.241 14.039 1.00 91.44 105 ARG A CA 1
ATOM 868 C C . ARG A 1 105 ? -7.064 7.579 15.450 1.00 91.44 105 ARG A C 1
ATOM 870 O O . ARG A 1 105 ? -7.266 8.705 15.897 1.00 91.44 105 ARG A O 1
ATOM 877 N N . THR A 1 106 ? -6.459 6.625 16.154 1.00 92.50 106 THR A N 1
ATOM 878 C CA . THR A 1 106 ? -5.943 6.814 17.520 1.00 92.50 106 THR A CA 1
ATOM 879 C C . THR A 1 106 ? -4.544 7.419 17.548 1.00 92.50 106 THR A C 1
ATOM 881 O O . THR A 1 106 ? -4.046 7.726 18.628 1.00 92.50 106 THR A O 1
ATOM 884 N N . ARG A 1 107 ? -3.912 7.600 16.379 1.00 90.12 107 ARG A N 1
ATOM 885 C CA . ARG A 1 107 ? -2.506 8.000 16.242 1.00 90.12 107 ARG A CA 1
ATOM 886 C C . ARG A 1 107 ? -1.552 7.071 16.991 1.00 90.12 107 ARG A C 1
ATOM 888 O O . ARG A 1 107 ? -0.553 7.507 17.553 1.00 90.12 107 ARG A O 1
ATOM 895 N N . SER A 1 108 ? -1.863 5.778 17.004 1.00 90.81 108 SER A N 1
ATOM 896 C CA . SER A 1 108 ? -1.049 4.750 17.657 1.00 90.81 108 SER A CA 1
ATOM 897 C C . SER A 1 108 ? 0.098 4.291 16.754 1.00 90.81 108 SER A C 1
ATOM 899 O O . SER A 1 108 ? 0.273 3.098 16.551 1.00 90.81 108 SER A O 1
ATOM 901 N N . PHE A 1 109 ? 0.853 5.238 16.197 1.00 89.88 109 PHE A N 1
ATOM 902 C CA . PHE A 1 109 ? 1.992 5.011 15.307 1.00 89.88 109 PHE A CA 1
ATOM 903 C C . PHE A 1 109 ? 3.162 5.920 15.687 1.00 89.88 109 PHE A C 1
ATOM 905 O O . PHE A 1 109 ? 2.998 6.889 16.430 1.00 89.88 109 PHE A O 1
ATOM 912 N N . ILE A 1 110 ? 4.353 5.614 15.177 1.00 85.19 110 ILE A N 1
ATOM 913 C CA . ILE A 1 110 ? 5.537 6.452 15.389 1.00 85.19 110 ILE A CA 1
ATOM 914 C C . ILE A 1 110 ? 5.565 7.523 14.301 1.00 85.19 110 ILE A C 1
ATOM 916 O O . ILE A 1 110 ? 5.730 7.178 13.133 1.00 85.19 110 ILE A O 1
ATOM 920 N N . PRO A 1 111 ? 5.393 8.810 14.648 1.00 87.19 111 PRO A N 1
ATOM 921 C CA . PRO A 1 111 ? 5.306 9.856 13.648 1.00 87.19 111 PRO A CA 1
ATOM 922 C C . PRO A 1 111 ? 6.673 10.088 13.004 1.00 87.19 111 PRO A C 1
ATOM 924 O O . PRO A 1 111 ? 7.660 10.386 13.682 1.00 87.19 111 PRO A O 1
ATOM 927 N N . TYR A 1 112 ? 6.705 10.006 11.683 1.00 86.56 112 TYR A N 1
ATOM 928 C CA . TYR A 1 112 ? 7.821 10.442 10.859 1.00 86.56 112 TYR A CA 1
ATOM 929 C C . TYR A 1 112 ? 7.306 11.250 9.674 1.00 86.56 112 TYR A C 1
ATOM 931 O O . TYR A 1 112 ? 7.639 12.424 9.548 1.00 86.56 112 TYR A O 1
ATOM 939 N N . THR A 1 113 ? 6.430 10.664 8.863 1.00 86.44 113 THR A N 1
ATOM 940 C CA . THR A 1 113 ? 5.779 11.337 7.73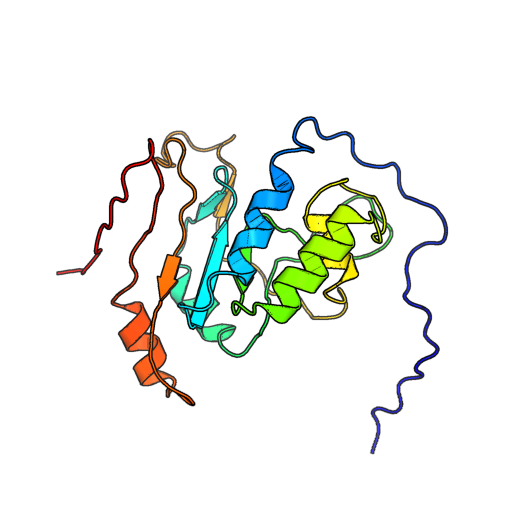0 1.00 86.44 113 THR A CA 1
ATOM 941 C C . THR A 1 113 ? 4.452 12.005 8.106 1.00 86.44 113 THR A C 1
ATOM 943 O O . THR A 1 113 ? 3.963 12.857 7.364 1.00 86.44 113 THR A O 1
ATOM 946 N N . ASN A 1 114 ? 3.864 11.624 9.249 1.00 87.62 114 ASN A N 1
ATOM 947 C CA . ASN A 1 114 ? 2.466 11.868 9.622 1.00 87.62 114 ASN A CA 1
ATOM 948 C C . ASN A 1 114 ? 1.478 11.440 8.525 1.00 87.62 114 ASN A C 1
ATOM 950 O O . ASN A 1 114 ? 0.467 12.107 8.285 1.00 87.62 114 ASN A O 1
ATOM 954 N N . SER A 1 115 ? 1.786 10.343 7.839 1.00 89.81 115 SER A N 1
ATOM 955 C CA . SER A 1 115 ? 0.985 9.812 6.744 1.00 89.81 115 SER A CA 1
ATOM 956 C C . SER A 1 115 ? 0.559 8.365 7.010 1.00 89.81 115 SER A C 1
ATOM 958 O O . SER A 1 115 ? 0.820 7.788 8.067 1.00 89.81 115 SER A O 1
ATOM 960 N N . GLU A 1 116 ? -0.124 7.766 6.040 1.00 92.31 116 GLU A N 1
ATOM 961 C CA . GLU A 1 116 ? -0.418 6.338 6.019 1.00 92.31 116 GLU A CA 1
ATOM 962 C C . GLU A 1 116 ? 0.842 5.470 6.096 1.00 92.31 116 GLU A C 1
ATOM 964 O O . GLU A 1 116 ? 0.766 4.346 6.582 1.00 92.31 116 GLU A O 1
ATOM 969 N N . GLN A 1 117 ? 1.996 5.983 5.661 1.00 91.25 117 GLN A N 1
ATOM 970 C CA . GLN A 1 117 ? 3.261 5.266 5.732 1.00 91.25 117 GLN A CA 1
ATOM 971 C C . GLN A 1 117 ? 3.618 4.926 7.184 1.00 91.25 117 GLN A C 1
ATOM 973 O O . GLN A 1 117 ? 3.934 3.778 7.470 1.00 91.25 117 GLN A O 1
ATOM 978 N N . ASP A 1 118 ? 3.470 5.870 8.118 1.00 90.00 118 ASP A N 1
ATOM 979 C CA . ASP A 1 118 ? 3.757 5.631 9.541 1.00 90.00 118 ASP A CA 1
ATOM 980 C C . ASP A 1 118 ? 2.809 4.575 10.140 1.00 90.00 118 ASP A C 1
ATOM 982 O O . ASP A 1 118 ? 3.208 3.737 10.955 1.00 90.00 118 ASP A O 1
ATOM 986 N N . VAL A 1 119 ? 1.541 4.586 9.711 1.00 92.69 119 VAL A N 1
ATOM 987 C CA . VAL A 1 119 ? 0.538 3.578 10.092 1.00 92.69 119 VAL A CA 1
ATOM 988 C C . VAL A 1 119 ? 0.955 2.196 9.585 1.00 92.69 119 VAL A C 1
ATOM 990 O O . VAL A 1 119 ? 0.926 1.226 10.344 1.00 92.69 119 VAL A O 1
ATOM 993 N N . LEU A 1 120 ? 1.364 2.106 8.319 1.00 93.56 120 LEU A N 1
ATOM 994 C CA . LEU A 1 120 ? 1.797 0.861 7.694 1.00 93.56 120 LEU A CA 1
ATOM 995 C C . LEU A 1 120 ? 3.086 0.326 8.321 1.00 93.56 120 LEU A C 1
ATOM 997 O O . LEU A 1 120 ? 3.138 -0.857 8.631 1.00 93.56 120 LEU A O 1
ATOM 1001 N N . GLU A 1 121 ? 4.081 1.175 8.579 1.00 90.44 121 GLU A N 1
ATOM 1002 C CA . GLU A 1 121 ? 5.333 0.794 9.253 1.00 90.44 121 GLU A CA 1
ATOM 1003 C C . GLU A 1 121 ? 5.106 0.334 10.698 1.00 90.44 121 GLU A C 1
ATOM 1005 O O . GLU A 1 121 ? 5.865 -0.480 11.225 1.00 90.44 121 GLU A O 1
ATOM 1010 N N . THR A 1 122 ? 4.046 0.829 11.342 1.00 89.94 122 THR A N 1
ATOM 1011 C CA . THR A 1 122 ? 3.664 0.389 12.687 1.00 89.94 122 THR A CA 1
ATOM 1012 C C . THR A 1 122 ? 3.004 -0.991 12.673 1.00 89.94 122 THR A C 1
ATOM 1014 O O . THR A 1 122 ? 3.274 -1.807 13.553 1.00 89.94 122 THR A O 1
ATOM 1017 N N . VAL A 1 123 ? 2.128 -1.262 11.698 1.00 91.06 123 VAL A N 1
ATOM 1018 C CA . VAL A 1 123 ? 1.373 -2.527 11.616 1.00 91.06 123 VAL A CA 1
ATOM 1019 C C . VAL A 1 123 ? 2.187 -3.644 10.958 1.00 91.06 123 VAL A C 1
ATOM 1021 O O . VAL A 1 123 ? 2.155 -4.784 11.419 1.00 91.06 123 VAL A O 1
ATOM 1024 N N . PHE A 1 124 ? 2.932 -3.333 9.901 1.00 88.75 124 PHE A N 1
ATOM 1025 C CA . PHE A 1 124 ? 3.776 -4.275 9.179 1.00 88.75 124 PHE A CA 1
ATOM 1026 C C . PHE A 1 124 ? 5.227 -4.081 9.606 1.00 88.75 124 PHE A C 1
ATOM 1028 O O . PHE A 1 124 ? 5.874 -3.101 9.245 1.00 88.75 124 PHE A O 1
ATOM 1035 N N . ALA A 1 125 ? 5.749 -5.030 10.385 1.00 70.50 125 ALA A N 1
ATOM 1036 C CA . ALA A 1 125 ? 7.131 -4.989 10.843 1.00 70.50 125 ALA A CA 1
ATOM 1037 C C . ALA A 1 125 ? 8.101 -4.886 9.651 1.00 70.50 125 ALA A C 1
ATOM 1039 O O . ALA A 1 125 ? 8.135 -5.755 8.779 1.00 70.50 125 ALA A O 1
ATOM 1040 N N . THR A 1 126 ? 8.948 -3.858 9.653 1.00 63.53 126 THR A N 1
ATOM 1041 C CA . THR A 1 126 ? 9.871 -3.513 8.555 1.00 63.53 126 THR A CA 1
ATOM 1042 C C . THR A 1 126 ? 11.053 -4.480 8.387 1.00 63.53 126 THR A C 1
ATOM 1044 O O . THR A 1 126 ? 11.958 -4.222 7.603 1.00 63.53 126 THR A O 1
ATOM 1047 N N . ARG A 1 127 ? 11.066 -5.613 9.106 1.00 57.59 127 ARG A N 1
ATOM 1048 C CA . ARG A 1 127 ? 12.156 -6.6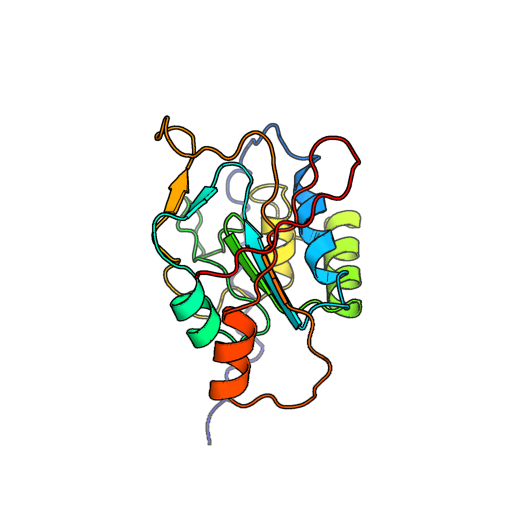07 9.062 1.00 57.59 127 ARG A CA 1
ATOM 1049 C C . ARG A 1 127 ? 12.093 -7.539 7.848 1.00 57.59 127 ARG A C 1
ATOM 1051 O O . ARG A 1 127 ? 13.004 -8.344 7.666 1.00 57.59 127 ARG A O 1
ATOM 1058 N N . LYS A 1 128 ? 11.034 -7.476 7.036 1.00 66.00 128 LYS A N 1
ATOM 1059 C CA . LYS A 1 128 ? 10.977 -8.242 5.789 1.00 66.00 128 LYS A CA 1
ATOM 1060 C C . LYS A 1 128 ? 11.883 -7.579 4.756 1.00 66.00 128 LYS A C 1
ATOM 1062 O O . LYS A 1 128 ? 11.814 -6.366 4.577 1.00 66.00 128 LYS A O 1
ATOM 1067 N N . ALA A 1 129 ? 12.720 -8.370 4.086 1.00 63.81 129 ALA A N 1
ATOM 1068 C CA . ALA A 1 129 ? 13.461 -7.893 2.927 1.00 63.81 129 ALA A CA 1
ATOM 1069 C C . ALA A 1 129 ? 12.451 -7.389 1.891 1.00 63.81 129 ALA A C 1
ATOM 1071 O O . ALA A 1 129 ? 11.630 -8.157 1.394 1.00 63.81 129 ALA A O 1
ATOM 1072 N N . MET A 1 130 ? 12.479 -6.086 1.635 1.00 78.62 130 MET A N 1
ATOM 1073 C CA . MET A 1 130 ? 11.582 -5.446 0.687 1.00 78.62 130 MET A CA 1
ATOM 1074 C C . MET A 1 130 ? 12.234 -5.498 -0.699 1.00 78.62 130 MET A C 1
ATOM 1076 O O . MET A 1 130 ? 13.373 -5.033 -0.841 1.00 78.62 130 MET A O 1
ATOM 1080 N N . PRO A 1 131 ? 11.575 -6.080 -1.712 1.00 84.88 131 PRO A N 1
ATOM 1081 C CA . PRO A 1 131 ? 12.154 -6.227 -3.039 1.00 84.88 131 PRO A CA 1
ATOM 1082 C C . PRO A 1 131 ? 12.335 -4.870 -3.721 1.00 84.88 131 PRO A C 1
ATOM 1084 O O . PRO A 1 131 ? 11.692 -3.871 -3.384 1.00 84.88 131 PRO A O 1
ATOM 1087 N N . ARG A 1 132 ? 13.202 -4.835 -4.736 1.00 87.62 132 ARG A N 1
ATOM 1088 C CA . ARG A 1 132 ? 13.259 -3.693 -5.650 1.00 87.62 132 ARG A CA 1
ATOM 1089 C C . ARG A 1 132 ? 11.957 -3.650 -6.450 1.00 87.62 132 ARG A C 1
ATOM 1091 O O . ARG A 1 132 ? 11.500 -4.686 -6.922 1.00 87.62 132 ARG A O 1
ATOM 1098 N N . LEU A 1 133 ? 11.377 -2.461 -6.587 1.00 88.06 133 LEU A N 1
ATOM 1099 C CA . LEU A 1 133 ? 10.191 -2.258 -7.413 1.00 88.06 133 LEU A CA 1
ATOM 1100 C C . LEU A 1 133 ? 10.508 -2.348 -8.902 1.00 88.06 133 LEU A C 1
ATOM 1102 O O . LEU A 1 133 ? 11.652 -2.065 -9.289 1.00 88.06 133 LEU A O 1
ATOM 1106 N N . PRO A 1 134 ? 9.475 -2.602 -9.723 1.00 88.19 134 PRO A N 1
ATOM 1107 C CA . PRO A 1 134 ? 9.563 -2.357 -11.142 1.00 88.19 134 PRO A CA 1
ATOM 1108 C C . PRO A 1 134 ? 10.066 -0.945 -11.432 1.00 88.19 134 PRO A C 1
ATOM 1110 O O . PRO A 1 134 ? 9.772 -0.014 -10.672 1.00 88.19 134 PRO A O 1
ATOM 1113 N N . TRP A 1 135 ? 10.842 -0.759 -12.499 1.00 86.94 135 TRP A N 1
ATOM 1114 C CA . TRP A 1 135 ? 11.289 0.561 -12.912 1.00 86.94 135 TRP A CA 1
ATOM 1115 C C . TRP A 1 135 ? 10.100 1.512 -13.061 1.00 86.94 135 TRP A C 1
ATOM 1117 O O . TRP A 1 135 ? 9.135 1.249 -13.777 1.00 86.94 135 TRP A O 1
ATOM 1127 N N . HIS A 1 136 ? 10.177 2.625 -12.341 1.00 90.56 136 HIS A N 1
ATOM 1128 C CA . HIS A 1 136 ? 9.164 3.663 -12.323 1.00 90.56 136 HIS A CA 1
ATOM 1129 C C . HIS A 1 136 ? 9.826 5.036 -12.190 1.00 90.56 136 HIS A C 1
ATOM 1131 O O . HIS A 1 136 ? 10.976 5.156 -11.758 1.00 90.56 136 HIS A O 1
ATOM 1137 N N . ALA A 1 137 ? 9.091 6.076 -12.563 1.00 87.00 137 ALA A N 1
ATOM 1138 C CA . ALA A 1 137 ? 9.473 7.471 -12.391 1.00 87.00 137 ALA A CA 1
ATOM 1139 C C . ALA A 1 137 ? 8.385 8.233 -11.630 1.00 87.00 137 ALA A C 1
ATOM 1141 O O . ALA A 1 137 ? 7.220 7.847 -11.660 1.00 87.00 137 ALA A O 1
ATOM 1142 N N . HIS A 1 138 ? 8.771 9.332 -10.981 1.00 85.06 138 HIS A N 1
ATOM 1143 C CA . HIS A 1 138 ? 7.820 10.288 -10.422 1.00 85.06 138 HIS A CA 1
ATOM 1144 C C . HIS A 1 138 ? 7.566 11.435 -11.416 1.00 85.06 138 HIS A C 1
ATOM 1146 O O . HIS A 1 138 ? 8.512 11.949 -12.021 1.00 85.06 138 HIS A O 1
ATOM 1152 N N . ASP A 1 139 ? 6.306 11.859 -11.556 1.00 68.25 139 ASP A N 1
ATOM 1153 C CA . ASP A 1 139 ? 5.768 12.782 -12.579 1.00 68.25 139 ASP A CA 1
ATOM 1154 C C . ASP A 1 139 ? 6.469 14.155 -12.657 1.00 68.25 139 ASP A C 1
ATOM 1156 O O . ASP A 1 139 ? 6.388 14.863 -13.656 1.00 68.25 139 ASP A O 1
ATOM 1160 N N . ARG A 1 140 ? 7.294 14.519 -11.667 1.00 57.62 140 ARG A N 1
ATOM 1161 C CA . ARG A 1 140 ? 8.147 15.720 -11.757 1.00 57.62 140 ARG A CA 1
ATOM 1162 C C . ARG A 1 140 ? 9.134 15.708 -12.937 1.00 57.62 140 ARG A C 1
ATOM 1164 O O . ARG A 1 140 ? 9.728 16.748 -13.205 1.00 57.62 140 ARG A O 1
ATOM 1171 N N . PHE A 1 141 ? 9.321 14.578 -13.626 1.00 51.19 141 PHE A N 1
ATOM 1172 C CA . PHE A 1 141 ? 10.385 14.411 -14.619 1.00 51.19 141 PHE A CA 1
ATOM 1173 C C . PHE A 1 141 ? 9.964 13.886 -15.998 1.00 51.19 141 PHE A C 1
ATOM 1175 O O . PHE A 1 141 ? 10.843 13.768 -16.852 1.00 51.19 141 PHE A O 1
ATOM 1182 N N . GLN A 1 142 ? 8.686 13.580 -16.275 1.00 52.75 142 GLN A N 1
ATOM 1183 C CA . GLN A 1 142 ? 8.319 13.011 -17.584 1.00 52.75 142 GLN A CA 1
ATOM 1184 C C . GLN A 1 142 ? 7.034 13.587 -18.207 1.00 52.75 142 GLN A C 1
ATOM 1186 O O . GLN A 1 142 ? 5.939 13.179 -17.836 1.00 52.75 142 GLN A O 1
ATOM 1191 N N . PRO A 1 143 ? 7.131 14.403 -19.280 1.00 53.28 143 PRO A N 1
ATOM 1192 C CA . PRO A 1 143 ? 5.966 14.938 -20.001 1.00 53.28 143 PRO A CA 1
ATOM 1193 C C . PRO A 1 143 ? 5.130 13.880 -20.753 1.00 53.28 143 PRO A C 1
ATOM 1195 O O . PRO A 1 143 ? 4.169 14.228 -21.435 1.00 53.28 143 PRO A O 1
ATOM 1198 N N . ARG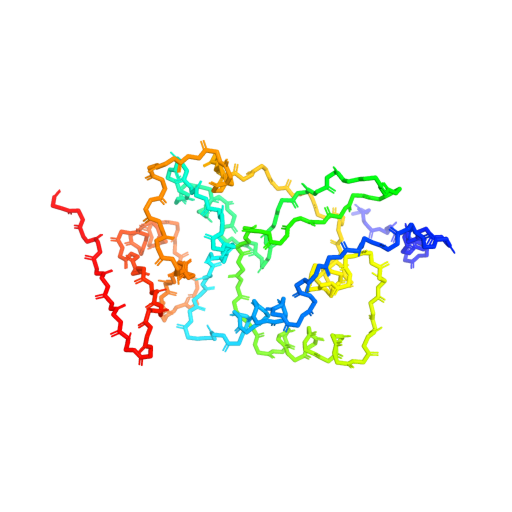 A 1 144 ? 5.496 12.592 -20.670 1.00 57.28 144 ARG A N 1
ATOM 1199 C CA . ARG A 1 144 ? 4.821 11.475 -21.355 1.00 57.28 144 ARG A CA 1
ATOM 1200 C C . ARG A 1 144 ? 4.124 10.492 -20.418 1.00 57.28 144 ARG A C 1
ATOM 1202 O O . ARG A 1 144 ? 3.479 9.571 -20.914 1.00 57.28 144 ARG A O 1
ATOM 1209 N N . CYS A 1 145 ? 4.190 10.693 -19.104 1.00 54.09 145 CYS A N 1
ATOM 1210 C CA . CYS A 1 145 ? 3.362 9.930 -18.178 1.00 54.09 145 CYS A CA 1
ATOM 1211 C C . CYS A 1 145 ? 1.937 10.481 -18.246 1.00 54.09 145 CYS A C 1
ATOM 1213 O O . CYS A 1 145 ? 1.531 11.354 -17.489 1.00 54.09 145 CYS A O 1
ATOM 1215 N N . VAL A 1 146 ? 1.163 10.013 -19.227 1.00 46.56 146 VAL A N 1
ATOM 1216 C CA . VAL A 1 146 ? -0.257 10.352 -19.347 1.00 46.56 146 VAL A CA 1
ATOM 1217 C C . VAL A 1 146 ? -1.029 9.577 -18.275 1.00 46.56 146 VAL A C 1
ATOM 1219 O O . VAL A 1 146 ? -1.740 8.624 -18.563 1.00 46.56 146 VAL A O 1
ATOM 1222 N N . GLN A 1 147 ? -0.897 9.994 -17.019 1.00 49.66 147 GLN A N 1
ATOM 1223 C CA . GLN A 1 147 ? -1.868 9.702 -15.969 1.00 49.66 147 GLN A CA 1
ATOM 1224 C C . GLN A 1 147 ? -2.478 11.028 -15.526 1.00 49.66 147 GLN A C 1
ATOM 1226 O O . GLN A 1 147 ? -2.141 11.603 -14.497 1.00 49.66 147 GLN A O 1
ATOM 1231 N N . ARG A 1 148 ? -3.394 11.564 -16.342 1.00 38.94 148 ARG A N 1
ATOM 1232 C CA . ARG A 1 148 ? -4.196 12.723 -15.935 1.00 38.94 148 ARG A CA 1
ATOM 1233 C C . ARG A 1 148 ? -5.116 12.310 -14.778 1.00 38.94 148 ARG A C 1
ATOM 1235 O O . ARG A 1 148 ? -6.198 11.785 -15.012 1.00 38.94 148 ARG A O 1
ATOM 1242 N N . GLY A 1 149 ? -4.677 12.564 -13.544 1.00 35.97 149 GLY A N 1
ATOM 1243 C CA . GLY A 1 149 ? -5.525 12.691 -12.352 1.00 35.97 149 GLY A CA 1
ATOM 1244 C C . GLY A 1 149 ? -6.190 11.414 -11.831 1.00 35.97 149 GLY A C 1
ATOM 1245 O O . GLY A 1 149 ? -7.258 11.500 -11.229 1.00 35.97 149 GLY A O 1
ATOM 1246 N N . GLN A 1 150 ? -5.608 10.238 -12.061 1.00 39.62 150 GLN A N 1
ATOM 1247 C CA . GLN A 1 150 ? -6.249 8.963 -11.747 1.00 39.62 150 GLN A CA 1
ATOM 1248 C C . GLN A 1 150 ? -5.353 8.073 -10.886 1.00 39.62 150 GLN A C 1
ATOM 1250 O O . GLN A 1 150 ? -4.194 7.848 -11.205 1.00 39.62 150 GLN A O 1
ATOM 1255 N N . TRP A 1 151 ? -5.919 7.518 -9.813 1.00 42.81 151 TRP A N 1
ATOM 1256 C CA . TRP A 1 151 ? -5.361 6.323 -9.185 1.00 42.81 151 TRP A CA 1
ATOM 1257 C C . TRP A 1 151 ? -5.525 5.176 -10.174 1.00 42.81 151 TRP A C 1
ATOM 1259 O O . TRP A 1 151 ? -6.647 4.930 -10.627 1.00 42.81 151 TRP A O 1
ATOM 1269 N N . THR A 1 152 ? -4.439 4.480 -10.496 1.00 51.75 152 THR A N 1
ATOM 1270 C CA . THR A 1 152 ? -4.537 3.252 -11.283 1.00 51.75 152 THR A CA 1
ATOM 1271 C C . THR A 1 152 ? -4.556 2.087 -10.318 1.00 51.75 152 THR A C 1
ATOM 1273 O O . THR A 1 152 ? -3.530 1.697 -9.765 1.00 51.75 152 THR A O 1
ATOM 1276 N N . MET A 1 153 ? -5.756 1.565 -10.074 1.00 54.53 153 MET A N 1
ATOM 1277 C CA . MET A 1 153 ? -5.901 0.299 -9.385 1.00 54.53 153 MET A CA 1
ATOM 1278 C C . MET A 1 153 ? -5.899 -0.796 -10.426 1.00 54.53 153 MET A C 1
ATOM 1280 O O . MET A 1 153 ? -6.773 -0.877 -11.290 1.00 54.53 153 MET A O 1
ATOM 1284 N N . PHE A 1 154 ? -4.893 -1.630 -10.309 1.00 56.56 154 PHE A N 1
ATOM 1285 C CA . PHE A 1 154 ? -4.837 -2.904 -10.970 1.00 56.56 154 PHE A CA 1
ATOM 1286 C C . PHE A 1 154 ? -5.495 -3.866 -9.975 1.00 56.56 154 PHE A C 1
ATOM 1288 O O . PHE A 1 154 ? -5.080 -3.932 -8.809 1.00 56.56 154 PHE A O 1
ATOM 1295 N N . ALA A 1 155 ? -6.536 -4.576 -10.402 1.00 56.00 155 ALA A N 1
ATOM 1296 C CA . ALA A 1 155 ? -7.231 -5.522 -9.547 1.00 56.00 155 ALA A CA 1
ATOM 1297 C C . ALA A 1 155 ? -7.618 -6.787 -10.312 1.00 56.00 155 ALA A C 1
ATOM 1299 O O . ALA A 1 155 ? -7.968 -6.732 -11.492 1.00 56.00 155 ALA A O 1
ATOM 1300 N N . ASN A 1 156 ? -7.580 -7.910 -9.605 1.00 51.28 156 ASN A N 1
ATOM 1301 C CA . ASN A 1 156 ? -7.960 -9.213 -10.119 1.00 51.28 156 ASN A CA 1
ATOM 1302 C C . ASN A 1 156 ? -8.938 -9.871 -9.138 1.00 51.28 156 ASN A C 1
ATOM 1304 O O . ASN A 1 156 ? -8.689 -9.878 -7.930 1.00 51.28 156 ASN A O 1
ATOM 1308 N N . SER A 1 157 ? -10.066 -10.358 -9.650 1.00 48.47 157 SER A N 1
ATOM 1309 C CA . SER A 1 157 ? -11.085 -11.065 -8.877 1.00 48.47 157 SER A CA 1
ATOM 1310 C C . SER A 1 157 ? -11.167 -12.502 -9.370 1.00 48.47 157 SER A C 1
ATOM 1312 O O . SER A 1 157 ? -11.694 -12.754 -10.455 1.00 48.47 157 SER A O 1
ATOM 1314 N N . SER A 1 158 ? -10.688 -13.445 -8.574 1.00 54.44 158 SER A N 1
ATOM 1315 C CA . SER A 1 158 ? -10.935 -14.862 -8.776 1.00 54.44 158 SER A CA 1
ATOM 1316 C C . SER A 1 158 ? -11.607 -15.461 -7.550 1.00 54.44 158 SER A C 1
ATOM 1318 O O . SER A 1 158 ? -11.523 -14.952 -6.438 1.00 54.44 158 SER A O 1
ATOM 1320 N N . ASN A 1 159 ? -12.360 -16.526 -7.788 1.00 49.31 159 ASN A N 1
ATOM 1321 C CA . ASN A 1 159 ? -13.079 -17.264 -6.765 1.00 49.31 159 ASN A CA 1
ATOM 1322 C C . ASN A 1 159 ? -12.324 -18.587 -6.579 1.00 49.31 159 ASN A C 1
ATOM 1324 O O . ASN A 1 159 ? -12.720 -19.588 -7.169 1.00 49.31 159 ASN A O 1
ATOM 1328 N N . SER A 1 160 ? -11.191 -18.613 -5.868 1.00 45.94 160 SER A N 1
ATOM 1329 C CA . SER A 1 160 ? -10.527 -19.901 -5.605 1.00 45.94 160 SER A CA 1
ATOM 1330 C C . SER A 1 160 ? -9.476 -19.870 -4.506 1.00 45.94 160 SER A C 1
ATOM 1332 O O . SER A 1 160 ? -8.431 -19.229 -4.625 1.00 45.94 160 SER A O 1
ATOM 1334 N N . ASP A 1 161 ? -9.713 -20.706 -3.499 1.00 49.78 161 ASP A N 1
ATOM 1335 C CA . ASP A 1 161 ? -8.667 -21.284 -2.674 1.00 49.78 161 ASP A CA 1
ATOM 1336 C C . ASP A 1 161 ? -7.736 -22.126 -3.572 1.00 49.78 161 ASP A C 1
ATOM 1338 O O . ASP A 1 161 ? -8.149 -23.108 -4.183 1.00 49.78 161 ASP A O 1
ATOM 1342 N N . VAL A 1 162 ? -6.462 -21.724 -3.636 1.00 55.81 162 VAL A N 1
ATOM 1343 C CA . VAL A 1 162 ? -5.330 -22.417 -4.288 1.00 55.81 162 VAL A CA 1
ATOM 1344 C C . VAL A 1 162 ? -5.322 -22.402 -5.828 1.00 55.81 162 VAL A C 1
ATOM 1346 O O . VAL A 1 162 ? -5.532 -23.408 -6.498 1.00 55.81 162 VAL A O 1
ATOM 1349 N N . MET A 1 163 ? -4.952 -21.258 -6.406 1.00 65.31 163 MET A N 1
ATOM 1350 C CA . MET A 1 163 ? -4.605 -21.157 -7.831 1.00 65.31 163 MET A CA 1
ATOM 1351 C C . MET A 1 163 ? -3.176 -21.614 -8.126 1.00 65.31 163 MET A C 1
ATOM 1353 O O . MET A 1 163 ? -2.231 -21.186 -7.448 1.00 65.31 163 MET A O 1
ATOM 1357 N N . SER A 1 164 ? -3.005 -22.403 -9.193 1.00 76.00 164 SER A N 1
ATOM 1358 C CA . SER A 1 164 ? -1.682 -22.768 -9.707 1.00 76.00 164 SER A CA 1
ATOM 1359 C C . SER A 1 164 ? -0.949 -21.549 -10.286 1.00 76.00 164 SER A C 1
ATOM 1361 O O . SER A 1 164 ? -1.569 -20.558 -10.670 1.00 76.00 164 SER A O 1
ATOM 1363 N N . ALA A 1 165 ? 0.382 -21.612 -10.400 1.00 68.12 165 ALA A N 1
ATOM 1364 C CA . ALA A 1 165 ? 1.166 -20.540 -11.023 1.00 68.12 165 ALA A CA 1
ATOM 1365 C C . ALA A 1 165 ? 0.736 -20.248 -12.477 1.00 68.12 165 ALA A C 1
ATOM 1367 O O . ALA A 1 165 ? 0.761 -19.096 -12.908 1.00 68.12 165 ALA A O 1
ATOM 1368 N N . ALA A 1 166 ? 0.292 -21.274 -13.211 1.00 71.00 166 ALA A N 1
ATOM 1369 C CA . ALA A 1 166 ? -0.219 -21.126 -14.570 1.00 71.00 166 ALA A CA 1
ATOM 1370 C C . ALA A 1 166 ? -1.571 -20.396 -14.600 1.00 71.00 166 ALA A C 1
ATOM 1372 O O . ALA A 1 166 ? -1.782 -19.537 -15.454 1.00 71.00 166 ALA A O 1
ATOM 1373 N N . ASP A 1 167 ? -2.461 -20.684 -13.648 1.00 72.88 167 ASP A N 1
ATOM 1374 C CA . ASP A 1 167 ? -3.749 -19.989 -13.553 1.00 72.88 167 ASP A CA 1
ATOM 1375 C C . ASP A 1 167 ? -3.564 -18.537 -13.102 1.00 72.88 167 ASP A C 1
ATOM 1377 O O . ASP A 1 167 ? -4.254 -17.647 -13.597 1.00 72.88 167 ASP A O 1
ATOM 1381 N N . ARG A 1 168 ? -2.586 -18.277 -12.218 1.00 74.06 168 ARG A N 1
ATOM 1382 C CA . ARG A 1 168 ? -2.188 -16.912 -11.841 1.00 74.06 168 ARG A CA 1
ATOM 1383 C C . ARG A 1 168 ? -1.768 -16.132 -13.081 1.00 74.06 168 ARG A C 1
ATOM 1385 O O . ARG A 1 168 ? -2.317 -15.066 -13.310 1.00 74.06 168 ARG A O 1
ATOM 1392 N N . ALA A 1 169 ? -0.865 -16.680 -13.900 1.00 67.69 169 ALA A N 1
ATOM 1393 C CA . ALA A 1 169 ? -0.408 -16.031 -15.130 1.00 67.69 169 ALA A CA 1
ATOM 1394 C C . ALA A 1 169 ? -1.565 -15.714 -16.094 1.00 67.69 169 ALA A C 1
ATOM 1396 O O . ALA A 1 169 ? -1.643 -14.593 -16.578 1.00 67.69 169 ALA A O 1
ATOM 1397 N N . ARG A 1 170 ? -2.517 -16.641 -16.283 1.00 69.12 170 ARG A N 1
ATOM 1398 C CA . ARG A 1 170 ? -3.704 -16.416 -17.134 1.00 69.12 170 ARG A CA 1
ATOM 1399 C C . ARG A 1 170 ? -4.644 -15.347 -16.593 1.00 69.12 170 ARG A C 1
ATOM 1401 O O . ARG A 1 170 ? -5.206 -14.581 -17.367 1.00 69.12 170 ARG A O 1
ATOM 1408 N N . LEU A 1 171 ? -4.820 -15.265 -15.273 1.00 63.97 171 LEU A N 1
ATOM 1409 C CA . LEU A 1 171 ? -5.531 -14.129 -14.694 1.00 63.97 171 LEU A CA 1
ATOM 1410 C C . LEU A 1 171 ? -4.786 -12.817 -14.941 1.00 63.97 171 LEU A C 1
ATOM 1412 O O . LEU A 1 171 ? -5.432 -11.773 -15.052 1.00 63.97 171 LEU A O 1
ATOM 1416 N N . MET A 1 172 ? -3.451 -12.859 -15.059 1.00 64.38 172 MET A N 1
ATOM 1417 C CA . MET A 1 172 ? -2.684 -11.665 -15.389 1.00 64.38 172 MET A CA 1
ATOM 1418 C C . MET A 1 172 ? -2.862 -11.165 -16.827 1.00 64.38 172 MET A C 1
ATOM 1420 O O . MET A 1 172 ? -2.517 -10.023 -17.117 1.00 64.38 172 MET A O 1
ATOM 1424 N N . ASP A 1 173 ? -3.488 -11.949 -17.696 1.00 63.03 173 ASP A N 1
ATOM 1425 C CA . ASP A 1 173 ? -3.862 -11.494 -19.036 1.00 63.03 173 ASP A CA 1
ATOM 1426 C C . ASP A 1 173 ? -5.197 -10.714 -19.033 1.00 63.03 173 ASP A C 1
ATOM 1428 O O . ASP A 1 173 ? -5.543 -10.060 -20.014 1.00 63.03 173 ASP A O 1
ATOM 1432 N N . GLY A 1 174 ? -5.947 -10.744 -17.920 1.00 58.03 174 GLY A N 1
ATOM 1433 C CA . GLY A 1 174 ? -7.273 -10.131 -17.766 1.00 58.03 174 GLY A CA 1
ATOM 1434 C C . GLY A 1 174 ? -7.323 -8.874 -16.890 1.00 58.03 174 GLY A C 1
ATOM 1435 O O . GLY A 1 174 ? -8.399 -8.527 -16.394 1.00 58.03 174 GLY A O 1
ATOM 1436 N N . TRP A 1 175 ? -6.192 -8.201 -16.636 1.00 60.94 175 TRP A N 1
ATOM 1437 C CA . TRP A 1 175 ? -6.191 -7.047 -15.729 1.00 60.94 175 TRP A CA 1
ATOM 1438 C C . TRP A 1 175 ? -7.054 -5.915 -16.260 1.00 60.94 175 TRP A C 1
ATOM 1440 O O . TRP A 1 175 ? -6.898 -5.414 -17.372 1.00 60.94 175 TRP A O 1
ATOM 1450 N N . THR A 1 176 ? -7.926 -5.455 -15.376 1.00 56.31 176 THR A N 1
ATOM 1451 C CA . THR A 1 176 ? -8.698 -4.243 -15.573 1.00 56.31 176 THR A CA 1
ATOM 1452 C C . THR A 1 176 ? -8.014 -3.112 -14.823 1.00 56.31 176 THR A C 1
ATOM 1454 O O . THR A 1 176 ? -7.822 -3.190 -13.606 1.00 56.31 176 THR A O 1
ATOM 1457 N N . SER A 1 177 ? -7.699 -2.027 -15.528 1.00 53.31 177 SER A N 1
ATOM 1458 C CA . SER A 1 177 ? -7.397 -0.763 -14.868 1.00 53.31 177 SER A CA 1
ATOM 1459 C C . SER A 1 177 ? -8.709 -0.126 -14.410 1.00 53.31 177 SER A C 1
ATOM 1461 O O . SER A 1 177 ? -9.618 0.148 -15.199 1.00 53.31 177 SER A O 1
ATOM 1463 N N . VAL A 1 178 ? -8.843 0.079 -13.100 1.00 53.97 178 VAL A N 1
ATOM 1464 C CA . VAL A 1 178 ? -9.960 0.833 -12.532 1.00 53.97 178 VAL A CA 1
ATOM 1465 C C . VAL A 1 178 ? -9.448 2.214 -12.176 1.00 53.97 178 VAL A C 1
ATOM 1467 O O . VAL A 1 178 ? -8.669 2.376 -11.237 1.00 53.97 178 VAL A O 1
ATOM 1470 N N . SER A 1 179 ? -9.929 3.213 -12.911 1.00 50.78 179 SER A N 1
ATOM 1471 C CA . SER A 1 179 ? -9.705 4.613 -12.590 1.00 50.78 179 SER A CA 1
ATOM 1472 C C . SER A 1 179 ? -11.018 5.326 -12.276 1.00 50.78 179 SER A C 1
ATOM 1474 O O . SER A 1 179 ? -12.072 5.074 -12.865 1.00 50.78 179 SER A O 1
ATOM 1476 N N . ARG A 1 180 ? -10.970 6.230 -11.295 1.00 42.38 180 ARG A N 1
ATOM 1477 C CA . ARG A 1 180 ? -12.062 7.163 -10.997 1.00 42.38 180 ARG A CA 1
ATOM 1478 C C . ARG A 1 180 ? -11.648 8.541 -11.502 1.00 42.38 180 ARG A C 1
ATOM 1480 O O . ARG A 1 180 ? -10.986 9.273 -10.778 1.00 42.38 180 ARG A O 1
ATOM 1487 N N . ALA A 1 181 ? -12.050 8.890 -12.722 1.00 41.25 181 ALA A N 1
ATOM 1488 C CA . ALA A 1 181 ? -12.261 10.294 -13.071 1.00 41.25 181 ALA A CA 1
ATOM 1489 C C . ALA A 1 181 ? -13.745 10.619 -12.858 1.00 41.25 181 ALA A C 1
ATOM 1491 O O . ALA A 1 181 ? -14.626 9.903 -13.335 1.00 41.25 181 ALA A O 1
ATOM 1492 N N . ASP A 1 182 ? -14.014 11.675 -12.098 1.00 40.88 182 ASP A N 1
ATOM 1493 C CA . ASP A 1 182 ? -15.292 12.399 -12.088 1.00 40.88 182 ASP A CA 1
ATOM 1494 C C . ASP A 1 182 ? -16.545 11.611 -11.662 1.00 40.88 182 ASP A C 1
ATOM 1496 O O . ASP A 1 182 ? -17.663 11.896 -12.085 1.00 40.88 182 ASP A O 1
ATOM 1500 N N . GLY A 1 183 ? -16.394 10.609 -10.790 1.00 37.19 183 GLY A N 1
ATOM 1501 C CA . GLY A 1 183 ? -17.538 9.908 -10.189 1.00 37.19 183 GLY A CA 1
ATOM 1502 C C . GLY A 1 183 ? -18.263 8.919 -11.113 1.00 37.19 183 GLY A C 1
ATOM 1503 O O . GLY A 1 183 ? -19.208 8.267 -10.668 1.00 37.19 183 GLY A O 1
ATOM 1504 N N . ARG A 1 184 ? -17.798 8.723 -12.354 1.00 38.44 184 ARG A N 1
ATOM 1505 C CA . ARG A 1 184 ? -18.278 7.660 -13.253 1.00 38.44 184 ARG A CA 1
ATOM 1506 C C . ARG A 1 184 ? -17.262 6.520 -13.305 1.00 38.44 184 ARG A C 1
ATOM 1508 O O . ARG A 1 184 ? -16.075 6.733 -13.523 1.00 38.44 184 ARG A O 1
ATOM 1515 N N . ARG A 1 185 ? -17.730 5.290 -13.078 1.00 41.44 185 ARG A N 1
ATOM 1516 C CA . ARG A 1 185 ? -16.908 4.075 -13.173 1.00 41.44 185 ARG A CA 1
ATOM 1517 C C . ARG A 1 185 ? -16.597 3.826 -14.653 1.00 41.44 185 ARG A C 1
ATOM 1519 O O . ARG A 1 185 ? -17.516 3.528 -15.409 1.00 41.44 185 ARG A O 1
ATOM 1526 N N . ARG A 1 186 ? -15.332 3.951 -15.067 1.00 41.38 186 ARG A N 1
ATOM 1527 C CA . ARG A 1 186 ? -14.868 3.503 -16.388 1.00 41.38 186 ARG A CA 1
ATOM 1528 C C . ARG A 1 186 ? -13.993 2.271 -16.186 1.00 41.38 186 ARG A C 1
ATOM 1530 O O . ARG A 1 186 ? -13.046 2.307 -15.411 1.00 41.38 186 ARG A O 1
ATOM 1537 N N . VAL A 1 187 ? -14.380 1.180 -16.830 1.00 44.06 187 VAL A N 1
ATOM 1538 C CA . VAL A 1 187 ? -13.671 -0.101 -16.834 1.00 44.06 187 VAL A CA 1
ATOM 1539 C C . VAL A 1 187 ? -13.090 -0.224 -18.235 1.00 44.06 187 VAL A C 1
ATOM 1541 O O . VAL A 1 187 ? -13.855 -0.294 -19.196 1.00 44.06 187 VAL A O 1
ATOM 1544 N N . THR A 1 188 ? -11.769 -0.165 -18.373 1.00 46.53 188 THR A N 1
ATOM 1545 C CA . THR A 1 188 ? -11.094 -0.443 -19.647 1.00 46.53 188 THR A CA 1
ATOM 1546 C C . THR A 1 188 ? -10.433 -1.803 -19.549 1.00 46.53 188 THR A C 1
ATOM 1548 O O . THR A 1 188 ? -9.572 -2.009 -18.696 1.00 46.53 188 THR A O 1
ATOM 1551 N N . ASN A 1 189 ? -10.875 -2.728 -20.398 1.00 39.31 189 ASN A N 1
ATOM 1552 C CA . ASN A 1 189 ? -10.286 -4.051 -20.508 1.00 39.31 189 ASN A CA 1
ATOM 1553 C C . ASN A 1 189 ? -9.167 -3.969 -21.551 1.00 39.31 189 ASN A C 1
ATOM 1555 O O . ASN A 1 189 ? -9.443 -3.726 -22.725 1.00 39.31 189 ASN A O 1
ATOM 1559 N N . THR A 1 190 ? -7.913 -4.092 -21.131 1.00 46.16 190 THR A N 1
ATOM 1560 C CA . THR A 1 190 ? -6.772 -4.184 -22.050 1.00 46.16 190 THR A CA 1
ATOM 1561 C C . THR A 1 190 ? -6.544 -5.647 -22.394 1.00 46.16 190 THR A C 1
ATOM 1563 O O . THR A 1 190 ? -5.624 -6.264 -21.869 1.00 46.16 190 THR A O 1
ATOM 1566 N N . GLN A 1 191 ? -7.389 -6.217 -23.255 1.00 37.03 191 GLN A N 1
ATOM 1567 C CA . GLN A 1 191 ? -6.988 -7.428 -23.971 1.00 37.03 191 GLN A CA 1
ATOM 1568 C C . GLN A 1 191 ? -5.984 -7.013 -25.052 1.00 37.03 191 GLN A C 1
ATOM 1570 O O . GLN A 1 191 ? -6.233 -6.060 -25.790 1.00 37.03 191 GLN A O 1
ATOM 1575 N N . ARG A 1 192 ? -4.819 -7.670 -25.086 1.00 43.06 192 ARG A N 1
ATOM 1576 C CA . ARG A 1 192 ? -3.918 -7.605 -26.242 1.00 43.06 192 ARG A CA 1
ATOM 1577 C C . ARG A 1 192 ? -4.503 -8.511 -27.327 1.00 43.06 192 ARG A C 1
ATOM 1579 O O . ARG A 1 192 ? -4.810 -9.662 -27.019 1.00 43.06 192 ARG A O 1
ATOM 1586 N N . ASP A 1 193 ? -4.666 -7.966 -28.532 1.00 38.09 193 ASP A N 1
ATOM 1587 C CA . ASP A 1 193 ? -4.871 -8.745 -29.762 1.00 38.09 193 ASP A CA 1
ATOM 1588 C C . ASP A 1 193 ? -3.633 -9.604 -30.078 1.00 38.09 193 ASP A C 1
ATOM 1590 O O . ASP A 1 193 ? -2.499 -9.135 -29.794 1.00 38.09 193 ASP A O 1
#